Protein AF-O96308-F1 (afdb_monomer_lite)

Sequence (289 aa):
HLKDKKDVGFFTSIAGLMNSCSVLDLDAFERNTKAEGLGVGLEGAAGEKNMHDAEFTCALFRFIQLTCEGHNLDWQNYLRTQAGNTTTVNVVICTVDYLLRLQESIMDFYWHYSSKELIDPAGKANFFKAIGVASQVFNTLTEVIQGPCTQNQQALAHSRLWDAVGGFLFLFSHMQDKLSKHSSQVDLLKELLNLQKDMITMMLSMLEGNVVNGTIGKQMVDTLVESASNVELILKYFDMFLKLKDLTSSASFQEIDANNDGWVLPKDFKEKMEQQKSYTPEEIEFLLA

pLDDT: mean 92.59, std 8.55, range [45.09, 98.88]

Foldseek 3Di:
DCLVVLDPVVQVVLLVVLVVQFAFDPVLLVVVVVCVVVVVDPPPPSPDDGRPCLVVLLVSLVVLQVQLPPNPLVVLVCCQAVPPHPDGDGNLQSLLVSLQVNLVNVVVLCVVCVPPLDQDPSSLVNLLSSLSSLLSSLSSLLSSQAVHNPVSLVVCLPHCNLVSVLSLLQVLLRVLLRQVQDPVRVVVNVSSVVSVVSNVSSLVSSCVVPDVVDSSVVVVVVSCVVSVVSVVSNVVVVQLVVVVVVLCPDPVNVVQPVVPPPDHDLVSVLVSCVVVPSDDPVSSVSVSD

InterPro domains:
  IPR013662 RyR/IP3R Homology associated domain [PF08454] (52-167)
  IPR015925 Ryanodine/Inositol 1,4,5-trisphosphate receptor [PTHR46399] (1-289)

Structure (mmCIF, N/CA/C/O backbone):
data_AF-O96308-F1
#
_entry.id   AF-O96308-F1
#
loop_
_atom_site.group_PDB
_atom_site.id
_atom_site.type_symbol
_atom_site.label_atom_id
_atom_site.label_alt_id
_atom_site.label_comp_id
_atom_site.label_asym_id
_atom_site.label_entity_id
_atom_site.label_seq_id
_atom_site.pdbx_PDB_ins_code
_atom_site.Cartn_x
_atom_site.Cartn_y
_atom_site.Cartn_z
_atom_site.occupancy
_atom_site.B_iso_or_equiv
_atom_site.auth_seq_id
_atom_site.auth_comp_id
_atom_site.auth_asym_id
_atom_site.auth_atom_id
_atom_site.pdbx_PDB_model_num
ATOM 1 N N . HIS A 1 1 ? 13.172 -10.167 -28.770 1.00 90.69 1 HIS A N 1
ATOM 2 C CA . HIS A 1 1 ? 12.426 -9.079 -29.445 1.00 90.69 1 HIS A CA 1
ATOM 3 C C . HIS A 1 1 ? 12.850 -7.685 -28.987 1.00 90.69 1 HIS A C 1
ATOM 5 O O . HIS A 1 1 ? 13.466 -6.990 -29.779 1.00 90.69 1 HIS A O 1
ATOM 11 N N . LEU A 1 2 ? 12.547 -7.258 -27.745 1.00 94.25 2 LEU A N 1
ATOM 12 C CA . LEU A 1 2 ? 12.870 -5.895 -27.270 1.00 94.25 2 LEU A CA 1
ATOM 13 C C . LEU A 1 2 ? 14.377 -5.591 -27.325 1.00 94.25 2 LEU A C 1
ATOM 15 O O . LEU A 1 2 ? 14.765 -4.559 -27.865 1.00 94.25 2 LEU A O 1
ATOM 19 N N . LYS A 1 3 ? 15.221 -6.532 -26.871 1.00 93.19 3 LYS A N 1
ATOM 20 C CA . LYS A 1 3 ? 16.689 -6.442 -26.995 1.00 93.19 3 LYS A CA 1
ATOM 21 C C . LYS A 1 3 ? 17.153 -6.376 -28.458 1.00 93.19 3 LYS A C 1
ATOM 23 O O . LYS A 1 3 ? 18.004 -5.557 -28.784 1.00 93.19 3 LYS A O 1
ATOM 28 N N . ASP A 1 4 ? 16.561 -7.185 -29.340 1.00 93.19 4 ASP A N 1
ATOM 29 C CA . ASP A 1 4 ? 16.939 -7.244 -30.763 1.00 93.19 4 ASP A CA 1
ATOM 30 C C . ASP A 1 4 ? 16.597 -5.945 -31.501 1.00 93.19 4 ASP A C 1
ATOM 32 O O . ASP A 1 4 ? 17.381 -5.459 -32.312 1.00 93.19 4 ASP A O 1
ATOM 36 N N . LYS A 1 5 ? 15.426 -5.367 -31.203 1.00 92.56 5 LYS A N 1
ATOM 37 C CA . LYS A 1 5 ? 14.956 -4.113 -31.804 1.00 92.56 5 LYS A CA 1
ATOM 38 C C . LYS A 1 5 ? 15.487 -2.857 -31.120 1.00 92.56 5 LYS A C 1
ATOM 40 O O . LYS A 1 5 ? 15.330 -1.778 -31.680 1.00 92.56 5 LYS A O 1
ATOM 45 N N . LYS A 1 6 ? 16.086 -2.988 -29.932 1.00 90.62 6 LYS A N 1
ATOM 46 C CA . LYS A 1 6 ? 16.513 -1.866 -29.082 1.00 90.62 6 LYS A CA 1
ATOM 47 C C . LYS A 1 6 ? 15.395 -0.840 -28.875 1.00 90.62 6 LYS A C 1
ATOM 49 O O . LYS A 1 6 ? 15.583 0.362 -29.054 1.00 90.62 6 LYS A O 1
ATOM 54 N N . ASP A 1 7 ? 14.201 -1.341 -28.565 1.00 89.38 7 ASP A N 1
ATOM 55 C CA . ASP A 1 7 ? 12.983 -0.532 -28.540 1.00 89.38 7 ASP A CA 1
ATOM 56 C C . ASP A 1 7 ? 12.937 0.357 -27.289 1.00 89.38 7 ASP A C 1
ATOM 58 O O . ASP A 1 7 ? 12.601 -0.085 -26.189 1.00 89.38 7 ASP A O 1
ATOM 62 N N . VAL A 1 8 ? 13.321 1.622 -27.463 1.00 92.50 8 VAL A N 1
ATOM 63 C CA . VAL A 1 8 ? 13.247 2.650 -26.415 1.00 92.50 8 VAL A CA 1
ATOM 64 C C . VAL A 1 8 ? 11.803 3.101 -26.187 1.00 92.50 8 VAL A C 1
ATOM 66 O O . VAL A 1 8 ? 11.426 3.396 -25.053 1.00 92.50 8 VAL A O 1
ATOM 69 N N . GLY A 1 9 ? 10.997 3.125 -27.254 1.00 95.50 9 GLY A N 1
ATOM 70 C CA . GLY A 1 9 ? 9.626 3.629 -27.249 1.00 95.50 9 GLY A CA 1
ATOM 71 C C . GLY A 1 9 ? 8.709 2.827 -26.335 1.00 95.50 9 GLY A C 1
ATOM 72 O O . GLY A 1 9 ? 7.844 3.404 -25.680 1.00 95.50 9 GLY A O 1
ATOM 73 N N . PHE A 1 10 ? 8.936 1.517 -26.230 1.00 96.50 10 PHE A N 1
ATOM 74 C CA . PHE A 1 10 ? 8.201 0.661 -25.302 1.00 96.50 10 PHE A CA 1
ATOM 75 C C . PHE A 1 10 ? 8.288 1.170 -23.853 1.00 96.50 10 PHE A C 1
ATOM 77 O O . PHE A 1 10 ? 7.266 1.424 -23.218 1.00 96.50 10 PHE A O 1
ATOM 84 N N . PHE A 1 11 ? 9.502 1.377 -23.335 1.00 97.06 11 PHE A N 1
ATOM 85 C CA . PHE A 1 11 ? 9.688 1.741 -21.930 1.00 97.06 11 PHE A CA 1
ATOM 86 C C . PHE A 1 11 ? 9.330 3.199 -21.639 1.00 97.06 11 PHE A C 1
ATOM 88 O O . PHE A 1 11 ? 8.757 3.481 -20.588 1.00 97.06 11 PHE A O 1
ATOM 95 N N . THR A 1 12 ? 9.611 4.124 -22.563 1.00 97.06 12 THR A N 1
ATOM 96 C CA . THR A 1 12 ? 9.183 5.522 -22.399 1.00 97.06 12 THR A CA 1
ATOM 97 C C . THR A 1 12 ? 7.663 5.651 -22.419 1.00 97.06 12 THR A C 1
ATOM 99 O O . THR A 1 12 ? 7.122 6.464 -21.675 1.00 97.06 12 THR A O 1
ATOM 102 N N . SER A 1 13 ? 6.965 4.813 -23.195 1.00 97.81 13 SER A N 1
ATOM 103 C CA . SER A 1 13 ? 5.499 4.760 -23.191 1.00 97.81 13 SER A CA 1
ATOM 104 C C . SER A 1 13 ? 4.956 4.231 -21.866 1.00 97.81 13 SER A C 1
ATOM 106 O O . SER A 1 13 ? 4.058 4.848 -21.305 1.00 97.81 13 SER A O 1
ATOM 108 N N . ILE A 1 14 ? 5.525 3.147 -21.320 1.00 97.62 14 ILE A N 1
ATOM 109 C CA . ILE A 1 14 ? 5.125 2.623 -20.002 1.00 97.62 14 ILE A CA 1
ATOM 110 C C . ILE A 1 14 ? 5.315 3.683 -18.912 1.00 97.62 14 ILE A C 1
ATOM 112 O O . ILE A 1 14 ? 4.373 3.971 -18.179 1.00 97.62 14 ILE A O 1
ATOM 116 N N . ALA A 1 15 ? 6.486 4.321 -18.839 1.00 97.50 15 ALA A N 1
ATOM 117 C CA . ALA A 1 15 ? 6.731 5.377 -17.856 1.00 97.50 15 ALA A CA 1
ATOM 118 C C . ALA A 1 15 ? 5.801 6.589 -18.049 1.00 97.50 15 ALA A C 1
ATOM 120 O O . ALA A 1 15 ? 5.320 7.158 -17.071 1.00 97.50 15 ALA A O 1
ATOM 121 N N . GLY A 1 16 ? 5.505 6.959 -19.300 1.00 98.06 16 GLY A N 1
ATOM 122 C CA . GLY A 1 16 ? 4.517 7.990 -19.620 1.00 98.06 16 GLY A CA 1
ATOM 123 C C . GLY A 1 16 ? 3.129 7.648 -19.078 1.00 98.06 16 GLY A C 1
ATOM 124 O O . GLY A 1 16 ? 2.533 8.466 -18.386 1.00 98.06 16 GLY A O 1
ATOM 125 N N . LEU A 1 17 ? 2.657 6.419 -19.309 1.00 98.12 17 LEU A N 1
ATOM 126 C CA . LEU A 1 17 ? 1.373 5.941 -18.789 1.00 98.12 17 LEU A CA 1
ATOM 127 C C . LEU A 1 17 ? 1.339 5.952 -17.255 1.00 98.12 17 LEU A C 1
ATOM 129 O O . LEU A 1 17 ? 0.379 6.457 -16.684 1.00 98.12 17 LEU A O 1
ATOM 133 N N . MET A 1 18 ? 2.394 5.479 -16.581 1.00 98.25 18 MET A N 1
ATOM 134 C CA . MET A 1 18 ? 2.488 5.493 -15.110 1.00 98.25 18 MET A CA 1
ATOM 135 C C . MET A 1 18 ? 2.441 6.916 -14.529 1.00 98.25 18 MET A C 1
ATOM 137 O O . MET A 1 18 ? 1.846 7.151 -13.475 1.00 98.25 18 MET A O 1
ATOM 141 N N . ASN A 1 19 ? 3.055 7.882 -15.215 1.00 96.69 19 ASN A N 1
ATOM 142 C CA . ASN A 1 19 ? 3.020 9.288 -14.811 1.00 96.69 19 ASN A CA 1
ATOM 143 C C . ASN A 1 19 ? 1.651 9.936 -15.035 1.00 96.69 19 ASN A C 1
ATOM 145 O O . ASN A 1 19 ? 1.291 10.842 -14.291 1.00 96.69 19 ASN A O 1
ATOM 149 N N . SER A 1 20 ? 0.894 9.470 -16.028 1.00 96.69 20 SER A N 1
ATOM 150 C CA . SER A 1 20 ? -0.464 9.946 -16.305 1.00 96.69 20 SER A CA 1
ATOM 151 C C . SER A 1 20 ? -1.545 9.270 -15.460 1.00 96.69 20 SER A C 1
ATOM 153 O O . SER A 1 20 ? -2.657 9.784 -15.431 1.00 96.69 20 SER A O 1
ATOM 155 N N . CYS A 1 21 ? -1.239 8.160 -14.776 1.00 97.56 21 CYS A N 1
ATOM 156 C CA . CYS A 1 21 ? -2.184 7.499 -13.876 1.00 97.56 21 CYS A CA 1
ATOM 157 C C . CYS A 1 21 ? -2.568 8.437 -12.726 1.00 97.56 21 CYS A C 1
ATOM 159 O O . CYS A 1 21 ? -1.696 8.966 -12.018 1.00 97.56 21 CYS A O 1
ATOM 161 N N . SER A 1 22 ? -3.872 8.614 -12.532 1.00 96.69 22 SER A N 1
ATOM 162 C CA . SER A 1 22 ? -4.415 9.501 -11.515 1.00 96.69 22 SER A CA 1
ATOM 163 C C . SER A 1 22 ? -4.260 8.933 -10.097 1.00 96.69 22 SER A C 1
ATOM 165 O O . SER A 1 22 ? -3.973 7.749 -9.875 1.00 96.69 22 SER A O 1
ATOM 167 N N . VAL A 1 23 ? -4.409 9.826 -9.123 1.00 97.25 23 VAL A N 1
ATOM 168 C CA . VAL A 1 23 ? -4.442 9.541 -7.684 1.00 97.25 23 VAL A CA 1
ATOM 169 C C . VAL A 1 23 ? -5.669 10.233 -7.090 1.00 97.25 23 VAL A C 1
ATOM 171 O O . VAL A 1 23 ? -6.447 10.845 -7.827 1.00 97.25 23 VAL A O 1
ATOM 174 N N . LEU A 1 24 ? -5.868 10.143 -5.776 1.00 96.12 24 LEU A N 1
ATOM 175 C CA . LEU A 1 24 ? -6.986 10.827 -5.144 1.00 96.12 24 LEU A CA 1
ATOM 176 C C . LEU A 1 24 ? -6.842 12.353 -5.264 1.00 96.12 24 LEU A C 1
ATOM 178 O O . LEU A 1 24 ? -5.874 12.936 -4.791 1.00 96.12 24 LEU A O 1
ATOM 182 N N . ASP A 1 25 ? -7.836 13.009 -5.857 1.00 95.50 25 ASP A N 1
ATOM 183 C CA . ASP A 1 25 ? -7.913 14.475 -5.924 1.00 95.50 25 ASP A CA 1
ATOM 184 C C . ASP A 1 25 ? -8.992 15.005 -4.963 1.00 95.50 25 ASP A C 1
ATOM 186 O O . ASP A 1 25 ? -10.195 14.782 -5.155 1.00 95.50 25 ASP A O 1
ATOM 190 N N . LEU A 1 26 ? -8.557 15.682 -3.894 1.00 93.81 26 LEU A N 1
ATOM 191 C CA . LEU A 1 26 ? -9.452 16.177 -2.847 1.00 93.81 26 LEU A CA 1
ATOM 192 C C . LEU A 1 26 ? -10.349 17.310 -3.360 1.00 93.81 26 LEU A C 1
ATOM 194 O O . LEU A 1 26 ? -11.545 17.330 -3.064 1.00 93.81 26 LEU A O 1
ATOM 198 N N . ASP A 1 27 ? -9.815 18.196 -4.199 1.00 91.31 27 ASP A N 1
ATOM 199 C CA . ASP A 1 27 ? -10.563 19.312 -4.777 1.00 91.31 27 ASP A CA 1
ATOM 200 C C . ASP A 1 27 ? -11.630 18.812 -5.757 1.00 91.31 27 ASP A C 1
ATOM 202 O O . ASP A 1 27 ? -12.761 19.311 -5.790 1.00 91.31 27 ASP A O 1
ATOM 206 N N . ALA A 1 28 ? -11.305 17.802 -6.569 1.00 90.19 28 ALA A N 1
ATOM 207 C CA . ALA A 1 28 ? -12.276 17.135 -7.431 1.00 90.19 28 ALA A CA 1
ATOM 208 C C . ALA A 1 28 ? -13.357 16.421 -6.607 1.00 90.19 28 ALA A C 1
ATOM 210 O O . ALA A 1 28 ? -14.544 16.516 -6.929 1.00 90.19 28 ALA A O 1
ATOM 211 N N . PHE A 1 29 ? -12.974 15.751 -5.519 1.00 90.75 29 PHE A N 1
ATOM 212 C CA . PHE A 1 29 ? -13.918 15.087 -4.623 1.00 90.75 29 PHE A CA 1
ATOM 213 C C . PHE A 1 29 ? -14.897 16.067 -3.968 1.00 90.75 29 PHE A C 1
ATOM 215 O O . PHE A 1 29 ? -16.110 15.842 -4.008 1.00 90.75 29 PHE A O 1
ATOM 222 N N . GLU A 1 30 ? -14.413 17.184 -3.427 1.00 89.94 30 GLU A N 1
ATOM 223 C CA . GLU A 1 30 ? -15.279 18.197 -2.822 1.00 89.94 30 GLU A CA 1
ATOM 224 C C . GLU A 1 30 ? -16.218 18.852 -3.840 1.00 89.94 30 GLU A C 1
ATOM 226 O O . GLU A 1 30 ? -17.388 19.102 -3.531 1.00 89.94 30 GLU A O 1
ATOM 231 N N . ARG A 1 31 ? -15.734 19.124 -5.060 1.00 87.62 31 ARG A N 1
ATOM 232 C CA . ARG A 1 31 ? -16.569 19.656 -6.149 1.00 87.62 31 ARG A CA 1
ATOM 233 C C . ARG A 1 31 ? -17.686 18.685 -6.523 1.00 87.62 31 ARG A C 1
ATOM 235 O O . ARG A 1 31 ? -18.837 19.109 -6.615 1.00 87.62 31 ARG A O 1
ATOM 242 N N . ASN A 1 32 ? -17.364 17.402 -6.675 1.00 83.81 32 ASN A N 1
ATOM 243 C CA . ASN A 1 32 ? -18.339 16.367 -7.021 1.00 83.81 32 ASN A CA 1
ATOM 244 C C . ASN A 1 32 ? -19.380 16.181 -5.907 1.00 83.81 32 ASN A C 1
ATOM 246 O O . ASN A 1 32 ? -20.577 16.167 -6.182 1.00 83.81 32 ASN A O 1
ATOM 250 N N . THR A 1 33 ? -18.945 16.169 -4.645 1.00 83.50 33 THR A N 1
ATOM 251 C CA . THR A 1 33 ? -19.840 16.046 -3.482 1.00 83.50 33 THR A CA 1
ATOM 252 C C . THR A 1 33 ? -20.818 17.225 -3.392 1.00 83.50 33 THR A C 1
ATOM 254 O O . THR A 1 33 ? -22.009 17.044 -3.134 1.00 83.50 33 THR A O 1
ATOM 257 N N . LYS A 1 34 ? -20.346 18.453 -3.656 1.00 85.19 34 LYS A N 1
ATOM 258 C CA . LYS A 1 34 ? -21.199 19.654 -3.706 1.00 85.19 34 LYS A CA 1
ATOM 259 C C . LYS A 1 34 ? -22.208 19.592 -4.857 1.00 85.19 34 LYS A C 1
ATOM 261 O O . LYS A 1 34 ? -23.361 19.961 -4.659 1.00 85.19 34 LYS A O 1
ATOM 266 N N . ALA A 1 35 ? -21.797 19.129 -6.039 1.00 81.44 35 ALA A N 1
ATOM 267 C CA . ALA A 1 35 ? -22.683 18.998 -7.197 1.00 81.44 35 ALA A CA 1
ATOM 268 C C . ALA A 1 35 ? -23.800 17.965 -6.959 1.00 81.44 35 ALA A C 1
ATOM 270 O O . ALA A 1 35 ? -24.971 18.266 -7.207 1.00 81.44 35 ALA A O 1
ATOM 271 N N . GLU A 1 36 ? -23.457 16.802 -6.393 1.00 79.44 36 GLU A N 1
ATOM 272 C CA . GLU A 1 36 ? -24.424 15.766 -6.004 1.00 79.44 36 GLU A CA 1
ATOM 273 C C . GLU A 1 36 ? -25.421 16.289 -4.959 1.00 79.44 36 GLU A C 1
ATOM 275 O O . GLU A 1 36 ? -26.628 16.091 -5.103 1.00 79.44 36 GLU A O 1
ATOM 280 N N . GLY A 1 37 ? -24.946 17.044 -3.960 1.00 79.81 37 GLY A N 1
ATOM 281 C CA . GLY A 1 37 ? -25.802 17.680 -2.952 1.00 79.81 37 GLY A CA 1
ATOM 282 C C . GLY A 1 37 ? -26.776 18.727 -3.512 1.00 79.81 37 GLY A C 1
ATOM 283 O O . GLY A 1 37 ? -27.811 18.991 -2.903 1.00 79.81 37 GLY A O 1
ATOM 284 N N . LEU A 1 38 ? -26.476 19.300 -4.682 1.00 82.12 38 LEU A N 1
ATOM 285 C CA . LEU A 1 38 ? -27.340 20.247 -5.395 1.00 82.12 38 LEU A CA 1
ATOM 286 C C . LEU A 1 38 ? -28.277 19.566 -6.408 1.00 82.12 38 LEU A C 1
ATOM 288 O O . LEU A 1 38 ? -29.014 20.257 -7.112 1.00 82.12 38 LEU A O 1
ATOM 292 N N . GLY A 1 39 ? -28.257 18.232 -6.511 1.00 74.00 39 GLY A N 1
ATOM 293 C CA . GLY A 1 39 ? -29.063 17.481 -7.479 1.00 74.00 39 GLY A CA 1
ATOM 294 C C . GLY A 1 39 ? -28.650 17.710 -8.937 1.00 74.00 39 GLY A C 1
ATOM 295 O O . GLY A 1 39 ? -29.388 17.339 -9.852 1.00 74.00 39 GLY A O 1
ATOM 296 N N . VAL A 1 40 ? -27.481 18.316 -9.171 1.00 70.31 40 VAL A N 1
ATOM 297 C CA . VAL A 1 40 ? -26.890 18.438 -10.503 1.00 70.31 40 VAL A CA 1
ATOM 298 C C . VAL A 1 40 ? -26.269 17.079 -10.802 1.00 70.31 40 VAL A C 1
ATOM 300 O O . VAL A 1 40 ? -25.201 16.754 -10.294 1.00 70.31 40 VAL A O 1
ATOM 303 N N . GLY A 1 41 ? -27.001 16.238 -11.535 1.00 56.09 41 GLY A N 1
ATOM 304 C CA . GLY A 1 41 ? -26.589 14.865 -11.822 1.00 56.09 41 GLY A CA 1
ATOM 305 C C . GLY A 1 41 ? -25.197 14.769 -12.459 1.00 56.09 41 GLY A C 1
ATOM 306 O O . GLY A 1 41 ? -24.674 15.734 -13.016 1.00 56.09 41 GLY A O 1
ATOM 307 N N . LEU A 1 42 ? -24.639 13.556 -12.430 1.00 52.44 42 LEU A N 1
ATOM 308 C CA . LEU A 1 42 ? -23.322 13.176 -12.969 1.00 52.44 42 LEU A CA 1
ATOM 309 C C . LEU A 1 42 ? -23.083 13.533 -14.456 1.00 52.44 42 LEU A C 1
ATOM 311 O O . LEU A 1 42 ? -21.969 13.370 -14.940 1.00 52.44 42 LEU A O 1
ATOM 315 N N . GLU A 1 43 ? -24.109 13.992 -15.178 1.00 49.66 43 GLU A N 1
ATOM 316 C CA . GLU A 1 43 ? -24.052 14.422 -16.584 1.00 49.66 43 GLU A CA 1
ATOM 317 C C . GLU A 1 43 ? -23.834 15.941 -16.761 1.00 49.66 43 GLU A C 1
ATOM 319 O O . GLU A 1 43 ? -23.733 16.429 -17.887 1.00 49.66 43 GLU A O 1
ATOM 324 N N . GLY A 1 44 ? -23.761 16.711 -15.668 1.00 51.16 44 GLY A N 1
ATOM 325 C CA . GLY A 1 44 ? -23.349 18.117 -15.692 1.00 51.16 44 GLY A CA 1
ATOM 326 C C . GLY A 1 44 ? -21.826 18.292 -15.783 1.00 51.16 44 GLY A C 1
ATOM 327 O O . GLY A 1 44 ? -21.070 17.337 -15.670 1.00 51.16 44 GLY A O 1
ATOM 328 N N . ALA A 1 45 ? -21.357 19.538 -15.922 1.00 45.09 45 ALA A N 1
ATOM 329 C CA . ALA A 1 45 ? -19.942 19.937 -16.050 1.00 45.09 45 ALA A CA 1
ATOM 330 C C . ALA A 1 45 ? -19.014 19.595 -14.847 1.00 45.09 45 ALA A C 1
ATOM 332 O O . ALA A 1 45 ? -17.926 20.159 -14.723 1.00 45.09 45 ALA A O 1
ATOM 333 N N . ALA A 1 46 ? -19.420 18.679 -13.963 1.00 51.69 46 ALA A N 1
ATOM 334 C CA . ALA A 1 46 ? -18.589 18.018 -12.960 1.00 51.69 46 ALA A CA 1
ATOM 335 C C . ALA A 1 46 ? -17.739 16.932 -13.654 1.00 51.69 46 ALA A C 1
ATOM 337 O O . ALA A 1 46 ? -17.986 15.732 -13.550 1.00 51.69 46 ALA A O 1
ATOM 338 N N . GLY A 1 47 ? -16.804 17.395 -14.487 1.00 54.09 47 GLY A N 1
ATOM 339 C CA . GLY A 1 47 ? -15.946 16.568 -15.328 1.00 54.09 47 GLY A CA 1
ATOM 340 C C . GLY A 1 47 ? -14.946 15.751 -14.511 1.00 54.09 47 GLY A C 1
ATOM 341 O O . GLY A 1 47 ? -14.188 16.311 -13.726 1.00 54.09 47 GLY A O 1
ATOM 342 N N . GLU A 1 48 ? -14.968 14.443 -14.768 1.00 62.28 48 GLU A N 1
ATOM 343 C CA . GLU A 1 48 ? -14.156 13.353 -14.209 1.00 62.28 48 GLU A CA 1
ATOM 344 C C . GLU A 1 48 ? -14.393 12.983 -12.734 1.00 62.28 48 GLU A C 1
ATOM 346 O O . GLU A 1 48 ? -14.149 13.724 -11.780 1.00 62.28 48 GLU A O 1
ATOM 351 N N . LYS A 1 49 ? -14.850 11.735 -12.550 1.00 77.44 49 LYS A N 1
ATOM 352 C CA . LYS A 1 49 ? -14.885 11.074 -11.245 1.00 77.44 49 LYS A CA 1
ATOM 353 C C . LYS A 1 49 ? -13.452 10.900 -10.745 1.00 77.44 49 LYS A C 1
ATOM 355 O O . LYS A 1 49 ? -12.554 10.572 -11.517 1.00 77.44 49 LYS A O 1
ATOM 360 N N . ASN A 1 50 ? -13.261 11.062 -9.441 1.00 86.38 50 ASN A N 1
ATOM 361 C CA . ASN A 1 50 ? -11.971 10.823 -8.809 1.00 86.38 50 ASN A CA 1
ATOM 362 C C . ASN A 1 50 ? -11.509 9.373 -9.073 1.00 86.38 50 ASN A C 1
ATOM 364 O O . ASN A 1 50 ? -12.323 8.435 -9.034 1.00 86.38 50 ASN A O 1
ATOM 368 N N . MET A 1 51 ? -10.228 9.222 -9.418 1.00 91.38 51 MET A N 1
ATOM 369 C CA . MET A 1 51 ? -9.615 7.975 -9.880 1.00 91.38 51 MET A CA 1
ATOM 370 C C . MET A 1 51 ? -10.451 7.228 -10.933 1.00 91.38 51 MET A C 1
ATOM 372 O O . MET A 1 51 ? -10.745 6.038 -10.790 1.00 91.38 51 MET A O 1
ATOM 376 N N . HIS A 1 52 ? -10.900 7.931 -11.980 1.00 90.50 52 HIS A N 1
ATOM 377 C CA . HIS A 1 52 ? -11.680 7.331 -13.071 1.00 90.50 52 HIS A CA 1
ATOM 378 C C . HIS A 1 52 ? -10.901 6.255 -13.845 1.00 90.50 52 HIS A C 1
ATOM 380 O O . HIS A 1 52 ? -11.511 5.363 -14.429 1.00 90.50 52 HIS A O 1
ATOM 386 N N . ASP A 1 53 ? -9.571 6.317 -13.822 1.00 94.19 53 ASP A N 1
ATOM 387 C CA . ASP A 1 53 ? -8.652 5.392 -14.484 1.00 94.19 53 ASP A CA 1
ATOM 388 C C . ASP A 1 53 ? -8.149 4.266 -13.560 1.00 94.19 53 ASP A C 1
ATOM 390 O O . ASP A 1 53 ? -7.235 3.538 -13.937 1.00 94.19 53 ASP A O 1
ATOM 394 N N . ALA A 1 54 ? -8.734 4.075 -12.368 1.00 96.50 54 ALA A N 1
ATOM 395 C CA . ALA A 1 54 ? -8.266 3.080 -11.394 1.00 96.50 54 ALA A CA 1
ATOM 396 C C . ALA A 1 54 ? -8.148 1.659 -11.981 1.00 96.50 54 ALA A C 1
ATOM 398 O O . ALA A 1 54 ? -7.160 0.970 -11.736 1.00 96.50 54 ALA A O 1
ATOM 399 N N . GLU A 1 55 ? -9.117 1.228 -12.797 1.00 97.06 55 GLU A N 1
ATOM 400 C CA . GLU A 1 55 ? -9.076 -0.084 -13.462 1.00 97.06 55 GLU A CA 1
ATOM 401 C C . GLU A 1 55 ? -7.911 -0.193 -14.455 1.00 97.06 55 GLU A C 1
ATOM 403 O O . GLU A 1 55 ? -7.216 -1.210 -14.490 1.00 97.06 55 GLU A O 1
ATOM 408 N N . PHE A 1 56 ? -7.663 0.867 -15.229 1.00 98.12 56 PHE A N 1
ATOM 409 C CA . PHE A 1 56 ? -6.543 0.929 -16.165 1.00 98.12 56 PHE A CA 1
ATOM 410 C C . PHE A 1 56 ? -5.203 0.924 -15.425 1.00 98.12 56 PHE A C 1
ATOM 412 O O . PHE A 1 56 ? -4.313 0.150 -15.771 1.00 98.12 56 PHE A O 1
ATOM 419 N N . THR A 1 57 ? -5.080 1.735 -14.375 1.00 98.50 57 THR A N 1
ATOM 420 C CA . THR A 1 57 ? -3.892 1.802 -13.524 1.00 98.50 57 THR A CA 1
ATOM 421 C C . THR A 1 57 ? -3.583 0.434 -12.914 1.00 98.50 57 THR A C 1
ATOM 423 O O . THR A 1 57 ? -2.459 -0.058 -13.033 1.00 98.50 57 THR A O 1
ATOM 426 N N . CYS A 1 58 ? -4.587 -0.247 -12.350 1.00 98.69 58 CYS A N 1
ATOM 427 C CA . CYS A 1 58 ? -4.438 -1.619 -11.864 1.00 98.69 58 CYS A CA 1
ATOM 428 C C . CYS A 1 58 ? -3.985 -2.574 -12.973 1.00 98.69 58 CYS A C 1
ATOM 430 O O . CYS A 1 58 ? -3.063 -3.358 -12.758 1.00 98.69 58 CYS A O 1
ATOM 432 N N . ALA A 1 59 ? -4.586 -2.505 -14.163 1.00 98.69 59 ALA A N 1
ATOM 433 C CA . ALA A 1 59 ? -4.207 -3.356 -15.288 1.00 98.69 59 ALA A CA 1
ATOM 434 C C . ALA A 1 59 ? -2.762 -3.109 -15.754 1.00 98.69 59 ALA A C 1
ATOM 436 O O . ALA A 1 59 ? -2.057 -4.064 -16.081 1.00 98.69 59 ALA A O 1
ATOM 437 N N . LEU A 1 60 ? -2.298 -1.856 -15.741 1.00 98.75 60 LEU A N 1
ATOM 438 C CA . LEU A 1 60 ? -0.926 -1.486 -16.088 1.00 98.75 60 LEU A CA 1
ATOM 439 C C . LEU A 1 60 ? 0.083 -2.103 -15.112 1.00 98.75 60 LEU A C 1
ATOM 441 O O . LEU A 1 60 ? 1.027 -2.772 -15.538 1.00 98.75 60 LEU A O 1
ATOM 445 N N . PHE A 1 61 ? -0.130 -1.931 -13.807 1.00 98.75 61 PHE A N 1
ATOM 446 C CA . PHE A 1 61 ? 0.745 -2.525 -12.794 1.00 98.75 61 PHE A CA 1
ATOM 447 C C . PHE A 1 61 ? 0.642 -4.052 -12.776 1.00 98.75 61 PHE A C 1
ATOM 449 O O . PHE A 1 61 ? 1.665 -4.729 -12.700 1.00 98.75 61 PHE A O 1
ATOM 456 N N . ARG A 1 62 ? -0.558 -4.616 -12.965 1.00 98.69 62 ARG A N 1
ATOM 457 C CA . ARG A 1 62 ? -0.748 -6.067 -13.092 1.00 98.69 62 ARG A CA 1
ATOM 458 C C . ARG A 1 62 ? -0.012 -6.631 -14.302 1.00 98.69 62 ARG A C 1
ATOM 460 O O . ARG A 1 62 ? 0.586 -7.695 -14.191 1.00 98.69 62 ARG A O 1
ATOM 467 N N . PHE A 1 63 ? -0.003 -5.932 -15.435 1.00 98.62 63 PHE A N 1
ATOM 468 C CA . PHE A 1 63 ? 0.800 -6.321 -16.593 1.00 98.62 63 PHE A CA 1
ATOM 469 C C . PHE A 1 63 ? 2.291 -6.374 -16.239 1.00 98.62 63 PHE A C 1
ATOM 471 O O . PHE A 1 63 ? 2.937 -7.385 -16.506 1.00 98.62 63 PHE A O 1
ATOM 478 N N . ILE A 1 64 ? 2.830 -5.340 -15.582 1.00 98.25 64 ILE A N 1
ATOM 479 C CA . ILE A 1 64 ? 4.235 -5.325 -15.143 1.00 98.25 64 ILE A CA 1
ATOM 480 C C . ILE A 1 64 ? 4.507 -6.490 -14.180 1.00 98.25 64 ILE A C 1
ATOM 482 O O . ILE A 1 64 ? 5.467 -7.231 -14.388 1.00 98.25 64 ILE A O 1
ATOM 486 N N . GLN A 1 65 ? 3.636 -6.710 -13.192 1.00 98.31 65 GLN A N 1
ATOM 487 C CA . GLN A 1 65 ? 3.735 -7.820 -12.244 1.00 98.31 65 GLN A CA 1
ATOM 488 C C . GLN A 1 65 ? 3.822 -9.172 -12.963 1.00 98.31 65 GLN A C 1
ATOM 490 O O . GLN A 1 65 ? 4.765 -9.926 -12.745 1.00 98.31 65 GLN A O 1
ATOM 495 N N . LEU A 1 66 ? 2.876 -9.450 -13.867 1.00 98.06 66 LEU A N 1
ATOM 496 C CA . LEU A 1 66 ? 2.800 -10.703 -14.624 1.00 98.06 66 LEU A CA 1
ATOM 497 C C . LEU A 1 66 ? 4.057 -10.969 -15.460 1.00 98.06 66 LEU A C 1
ATOM 499 O O . LEU A 1 66 ? 4.412 -12.120 -15.689 1.00 98.06 66 LEU A O 1
ATOM 503 N N . THR A 1 67 ? 4.747 -9.924 -15.924 1.00 96.62 67 THR A N 1
ATOM 504 C CA . THR A 1 67 ? 6.005 -10.103 -16.666 1.00 96.62 67 THR A CA 1
ATOM 505 C C . THR A 1 67 ? 7.180 -10.518 -15.773 1.00 96.62 67 THR A C 1
ATOM 507 O O . THR A 1 67 ? 8.162 -11.057 -16.282 1.00 96.62 67 THR A O 1
ATOM 510 N N . CYS A 1 68 ? 7.083 -10.283 -14.462 1.00 95.19 68 CYS A N 1
ATOM 511 C CA . CYS A 1 68 ? 8.071 -10.682 -13.460 1.00 95.19 68 CYS A CA 1
ATOM 512 C C . CYS A 1 68 ? 7.749 -12.021 -12.779 1.00 95.19 68 CYS A C 1
ATOM 514 O O . CYS A 1 68 ? 8.656 -12.602 -12.178 1.00 95.19 68 CYS A O 1
ATOM 516 N N . GLU A 1 69 ? 6.508 -12.515 -12.889 1.00 90.88 69 GLU A N 1
ATOM 517 C CA . GLU A 1 69 ? 6.110 -13.813 -12.333 1.00 90.88 69 GLU A CA 1
ATOM 518 C C . GLU A 1 69 ? 7.044 -14.932 -12.839 1.00 90.88 69 GLU A C 1
ATOM 520 O O . GLU A 1 69 ? 7.480 -14.959 -13.995 1.00 90.88 69 GLU A O 1
ATOM 525 N N . GLY A 1 70 ? 7.384 -15.866 -11.949 1.00 91.25 70 GLY A N 1
ATOM 526 C CA . GLY A 1 70 ? 8.353 -16.929 -12.235 1.00 91.25 70 GLY A CA 1
ATOM 527 C C . GLY A 1 70 ? 9.821 -16.516 -12.071 1.00 91.25 70 GLY A C 1
ATOM 528 O O . GLY A 1 70 ? 10.702 -17.274 -12.476 1.00 91.25 70 GLY A O 1
ATOM 529 N N . HIS A 1 71 ? 10.087 -15.349 -11.469 1.00 92.88 71 HIS A N 1
ATOM 530 C CA . HIS A 1 71 ? 11.419 -14.892 -11.051 1.00 92.88 71 HIS A CA 1
ATOM 531 C C . HIS A 1 71 ? 12.441 -14.831 -12.197 1.00 92.88 71 HIS A C 1
ATOM 533 O O . HIS A 1 71 ? 13.583 -15.291 -12.096 1.00 92.88 71 HIS A O 1
ATOM 539 N N . ASN A 1 72 ? 12.025 -14.266 -13.333 1.00 93.31 72 ASN A N 1
ATOM 540 C CA . ASN A 1 72 ? 12.899 -14.090 -14.487 1.00 93.31 72 ASN A CA 1
ATOM 541 C C . ASN A 1 72 ? 13.902 -12.948 -14.247 1.00 93.31 72 ASN A C 1
ATOM 543 O O . ASN A 1 72 ? 13.644 -11.790 -14.585 1.00 93.31 72 ASN A O 1
ATOM 547 N N . LEU A 1 73 ? 15.070 -13.298 -13.705 1.00 95.81 73 LEU A N 1
ATOM 548 C CA . LEU A 1 73 ? 16.118 -12.349 -13.328 1.00 95.81 73 LEU A CA 1
ATOM 549 C C . LEU A 1 73 ? 16.582 -11.453 -14.490 1.00 95.81 73 LEU A C 1
ATOM 551 O O . LEU A 1 73 ? 16.843 -10.263 -14.299 1.00 95.81 73 LEU A O 1
ATOM 555 N N . ASP A 1 74 ? 16.668 -11.994 -15.706 1.00 95.94 74 ASP A N 1
ATOM 556 C CA . ASP A 1 74 ? 17.060 -11.221 -16.888 1.00 95.94 74 ASP A CA 1
ATOM 557 C C . ASP A 1 74 ? 16.035 -10.137 -17.216 1.00 95.94 74 ASP A C 1
ATOM 559 O O . ASP A 1 74 ? 16.408 -9.016 -17.569 1.00 95.94 74 ASP A O 1
ATOM 563 N N . TRP A 1 75 ? 14.747 -10.464 -17.103 1.00 96.69 75 TRP A N 1
ATOM 564 C CA . TRP A 1 75 ? 13.666 -9.511 -17.323 1.00 96.69 75 TRP A CA 1
ATOM 565 C C . TRP A 1 75 ? 13.569 -8.482 -16.194 1.00 96.69 75 TRP A C 1
ATOM 567 O O . TRP A 1 75 ? 13.536 -7.284 -16.473 1.00 96.69 75 TRP A O 1
ATOM 577 N N . GLN A 1 76 ? 13.620 -8.921 -14.934 1.00 98.00 76 GLN A N 1
ATOM 578 C CA . GLN A 1 76 ? 13.618 -8.044 -13.759 1.00 98.00 76 GLN A CA 1
ATOM 579 C C . GLN A 1 76 ? 14.748 -7.002 -13.829 1.00 98.00 76 GLN A C 1
ATOM 581 O O . GLN A 1 76 ? 14.526 -5.819 -13.564 1.00 98.00 76 GLN A O 1
ATOM 586 N N . ASN A 1 77 ? 15.953 -7.407 -14.248 1.00 97.44 77 ASN A N 1
ATOM 587 C CA . ASN A 1 77 ? 17.064 -6.481 -14.477 1.00 97.44 77 ASN A CA 1
ATOM 588 C C . ASN A 1 77 ? 16.832 -5.572 -15.688 1.00 97.44 77 ASN A C 1
ATOM 590 O O . ASN A 1 77 ? 17.197 -4.395 -15.656 1.00 97.44 77 ASN A O 1
ATOM 594 N N . TYR A 1 78 ? 16.210 -6.094 -16.747 1.00 97.12 78 TYR A N 1
ATOM 595 C CA . TYR A 1 78 ? 15.896 -5.318 -17.942 1.00 97.12 78 TYR A CA 1
ATOM 596 C C . TYR A 1 78 ? 14.806 -4.266 -17.701 1.00 97.12 78 TYR A C 1
ATOM 598 O O . TYR A 1 78 ? 14.833 -3.245 -18.375 1.00 97.12 78 TYR A O 1
ATOM 606 N N . LEU A 1 79 ? 13.908 -4.434 -16.722 1.00 97.31 79 LEU A N 1
ATOM 607 C CA . LEU A 1 79 ? 12.979 -3.379 -16.279 1.00 97.31 79 LEU A CA 1
ATOM 608 C C . LEU A 1 79 ? 13.698 -2.195 -15.614 1.00 97.31 79 LEU A C 1
ATOM 610 O O . LEU A 1 79 ? 13.251 -1.053 -15.728 1.00 97.31 79 LEU A O 1
ATOM 614 N N . ARG A 1 80 ? 14.821 -2.453 -14.935 1.00 97.56 80 ARG A N 1
ATOM 615 C CA . ARG A 1 80 ? 15.640 -1.417 -14.291 1.00 97.56 80 ARG A CA 1
ATOM 616 C C . ARG A 1 80 ? 16.598 -0.743 -15.269 1.00 97.56 80 ARG A C 1
ATOM 618 O O . ARG A 1 80 ? 16.832 0.462 -15.179 1.00 97.56 80 ARG A O 1
ATOM 625 N N . THR A 1 81 ? 17.224 -1.509 -16.163 1.00 96.94 81 THR A N 1
ATOM 626 C CA . THR A 1 81 ? 18.262 -0.993 -17.066 1.00 96.94 81 THR A CA 1
ATOM 627 C C . THR A 1 81 ? 18.261 -1.709 -18.413 1.00 96.94 81 THR A C 1
ATOM 629 O O . THR A 1 81 ? 18.534 -2.906 -18.500 1.00 96.94 81 THR A O 1
ATOM 632 N N . GLN A 1 82 ? 18.046 -0.956 -19.495 1.00 96.50 82 GLN A N 1
ATOM 633 C CA . GLN A 1 82 ? 18.022 -1.491 -20.858 1.00 96.50 82 GLN A CA 1
ATOM 634 C C . GLN A 1 82 ? 19.380 -1.324 -21.550 1.00 96.50 82 GLN A C 1
ATOM 636 O O . GLN A 1 82 ? 19.543 -0.527 -22.475 1.00 96.50 82 GLN A O 1
ATOM 641 N N . ALA A 1 83 ? 20.378 -2.089 -21.099 1.00 90.38 83 ALA A N 1
ATOM 642 C CA . ALA A 1 83 ? 21.714 -2.063 -21.693 1.00 90.38 83 ALA A CA 1
ATOM 643 C C . ALA A 1 83 ? 21.659 -2.330 -23.212 1.00 90.38 83 ALA A C 1
ATOM 645 O O . ALA A 1 83 ? 21.059 -3.305 -23.666 1.00 90.38 83 ALA A O 1
ATOM 646 N N . GLY A 1 84 ? 22.296 -1.453 -23.994 1.00 88.31 84 GLY A N 1
ATOM 647 C CA . GLY A 1 84 ? 22.300 -1.508 -25.461 1.00 88.31 84 GLY A CA 1
ATOM 648 C C . GLY A 1 84 ? 21.307 -0.565 -26.150 1.00 88.31 84 GLY A C 1
ATOM 649 O O . GLY A 1 84 ? 21.449 -0.355 -27.359 1.00 88.31 84 GLY A O 1
ATOM 650 N N . ASN A 1 85 ? 20.374 0.033 -25.401 1.00 92.06 85 ASN A N 1
ATOM 651 C CA . ASN A 1 85 ? 19.531 1.143 -25.850 1.00 92.06 85 ASN A CA 1
ATOM 652 C C . ASN A 1 85 ? 20.246 2.496 -25.664 1.00 92.06 85 ASN A C 1
ATOM 654 O O . ASN A 1 85 ? 21.164 2.620 -24.855 1.00 92.06 85 ASN A O 1
ATOM 658 N N . THR A 1 86 ? 19.806 3.533 -26.385 1.00 92.75 86 THR A N 1
ATOM 659 C CA . THR A 1 86 ? 20.324 4.912 -26.237 1.00 92.75 86 THR A CA 1
ATOM 660 C C . THR A 1 86 ? 19.803 5.621 -24.987 1.00 92.75 86 THR A C 1
ATOM 662 O O . THR A 1 86 ? 20.411 6.581 -24.525 1.00 92.75 86 THR A O 1
ATOM 665 N N . THR A 1 87 ? 18.676 5.158 -24.446 1.00 93.38 87 THR A N 1
ATOM 666 C CA . THR A 1 87 ? 18.015 5.718 -23.265 1.00 93.38 87 THR A CA 1
ATOM 667 C C . THR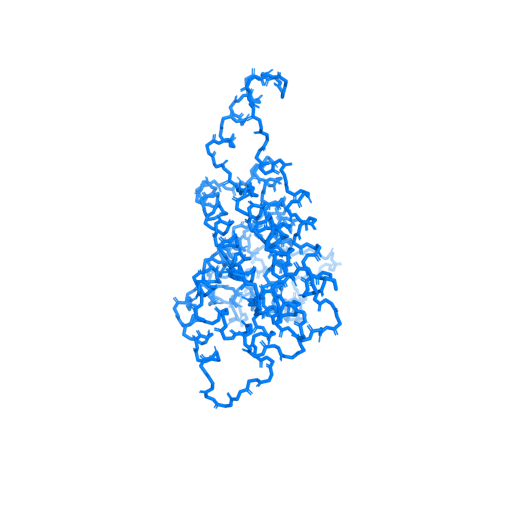 A 1 87 ? 17.629 4.576 -22.337 1.00 93.38 87 THR A C 1
ATOM 669 O O . THR A 1 87 ? 17.149 3.539 -22.795 1.00 93.38 87 THR A O 1
ATOM 672 N N . THR A 1 88 ? 17.850 4.774 -21.040 1.00 94.94 88 THR A N 1
ATOM 673 C CA . THR A 1 88 ? 17.406 3.858 -19.988 1.00 94.94 88 THR A CA 1
ATOM 674 C C . THR A 1 88 ? 16.213 4.464 -19.265 1.00 94.94 88 THR A C 1
ATOM 676 O O . THR A 1 88 ? 16.254 5.629 -18.877 1.00 94.94 88 THR A O 1
ATOM 679 N N . VAL A 1 89 ? 15.175 3.661 -19.068 1.00 97.12 89 VAL A N 1
ATOM 680 C CA . VAL A 1 89 ? 14.004 3.977 -18.256 1.00 97.12 89 VAL A CA 1
ATOM 681 C C . VAL A 1 89 ? 13.967 2.983 -17.107 1.00 97.12 89 VAL A C 1
ATOM 683 O O . VAL A 1 89 ? 13.915 1.772 -17.322 1.00 97.12 89 VAL A O 1
ATOM 686 N N . ASN A 1 90 ? 14.011 3.490 -15.881 1.00 97.94 90 ASN A N 1
ATOM 687 C CA . ASN A 1 90 ? 13.996 2.654 -14.693 1.00 97.94 90 ASN A CA 1
ATOM 688 C C . ASN A 1 90 ? 12.553 2.472 -14.199 1.00 97.94 90 ASN A C 1
ATOM 690 O O . ASN A 1 90 ? 12.079 3.231 -13.356 1.00 97.94 90 ASN A O 1
ATOM 694 N N . VAL A 1 91 ? 11.860 1.460 -14.732 1.00 98.31 91 VAL A N 1
ATOM 695 C CA . VAL A 1 91 ? 10.442 1.187 -14.421 1.00 98.31 91 VAL A CA 1
ATOM 696 C C . VAL A 1 91 ? 10.243 0.857 -12.936 1.00 98.31 91 VAL A C 1
ATOM 698 O O . VAL A 1 91 ? 9.205 1.182 -12.360 1.00 98.31 91 VAL A O 1
ATOM 701 N N . VAL A 1 92 ? 11.261 0.275 -12.292 1.00 98.44 92 VAL A N 1
ATOM 702 C CA . VAL A 1 92 ? 11.252 -0.021 -10.852 1.00 98.44 92 VAL A CA 1
ATOM 703 C C . VAL A 1 92 ? 11.103 1.269 -10.040 1.00 98.44 92 VAL A C 1
ATOM 705 O O . VAL A 1 92 ? 10.251 1.344 -9.162 1.00 98.44 92 VAL A O 1
ATOM 708 N N . ILE A 1 93 ? 11.863 2.312 -10.383 1.00 98.50 93 ILE A N 1
ATOM 709 C CA . ILE A 1 93 ? 11.782 3.613 -9.701 1.00 98.50 93 ILE A CA 1
ATOM 710 C C . ILE A 1 93 ? 10.485 4.344 -10.049 1.00 98.50 93 ILE A C 1
ATOM 712 O O . ILE A 1 93 ? 9.821 4.831 -9.143 1.00 98.50 93 ILE A O 1
ATOM 716 N N . CYS A 1 94 ? 10.041 4.313 -11.311 1.00 98.44 94 CYS A N 1
ATOM 717 C CA . CYS A 1 94 ? 8.743 4.889 -11.685 1.00 98.44 94 CYS A CA 1
ATOM 718 C C . CYS A 1 94 ? 7.569 4.265 -10.904 1.00 98.44 94 CYS A C 1
ATOM 720 O O . CYS A 1 94 ? 6.572 4.936 -10.642 1.00 98.44 94 CYS A O 1
ATOM 722 N N . THR A 1 95 ? 7.679 2.988 -10.518 1.00 98.75 95 THR A N 1
ATOM 723 C CA . THR A 1 95 ? 6.670 2.302 -9.692 1.00 98.75 95 THR A CA 1
ATOM 724 C C . THR A 1 95 ? 6.637 2.879 -8.275 1.00 98.75 95 THR A C 1
ATOM 726 O O . THR A 1 95 ? 5.557 3.129 -7.743 1.00 98.75 95 THR A O 1
ATOM 729 N N . VAL A 1 96 ? 7.808 3.152 -7.687 1.00 98.75 96 VAL A N 1
ATOM 730 C CA . VAL A 1 96 ? 7.927 3.811 -6.374 1.00 98.75 96 VAL A CA 1
ATOM 731 C C . VAL A 1 96 ? 7.426 5.254 -6.429 1.00 98.75 96 VAL A C 1
ATOM 733 O O . VAL A 1 96 ? 6.695 5.673 -5.537 1.00 98.75 96 VAL A O 1
ATOM 736 N N . ASP A 1 97 ? 7.753 5.997 -7.486 1.00 98.62 97 ASP A N 1
ATOM 737 C CA . ASP A 1 97 ? 7.304 7.384 -7.653 1.00 98.62 97 ASP A CA 1
ATOM 738 C C . ASP A 1 97 ? 5.771 7.481 -7.739 1.00 98.62 97 ASP A C 1
ATOM 740 O O . ASP A 1 97 ? 5.169 8.398 -7.177 1.00 98.62 97 ASP A O 1
ATOM 744 N N . TYR A 1 98 ? 5.114 6.527 -8.414 1.00 98.75 98 TYR A N 1
ATOM 745 C CA . TYR A 1 98 ? 3.651 6.432 -8.404 1.00 98.75 98 TYR A CA 1
ATOM 746 C C . TYR A 1 98 ? 3.114 6.096 -7.007 1.00 98.75 98 TYR A C 1
ATOM 748 O O . TYR A 1 98 ? 2.186 6.758 -6.542 1.00 98.75 98 TYR A O 1
ATOM 756 N N . LEU A 1 99 ? 3.706 5.106 -6.323 1.00 98.81 99 LEU A N 1
ATOM 757 C CA . LEU A 1 99 ? 3.292 4.709 -4.974 1.00 98.81 99 LEU A CA 1
ATOM 758 C C . LEU A 1 99 ? 3.344 5.884 -3.994 1.00 98.81 99 LEU A C 1
ATOM 760 O O . LEU A 1 99 ? 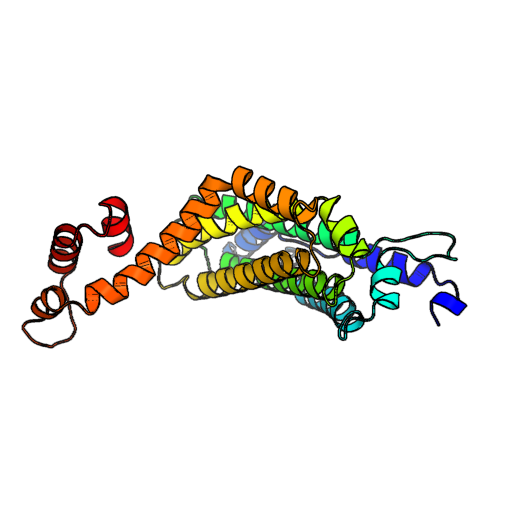2.418 6.057 -3.207 1.00 98.81 99 LEU A O 1
ATOM 764 N N . LEU A 1 100 ? 4.399 6.697 -4.061 1.00 98.56 100 LEU A N 1
ATOM 765 C CA . LEU A 1 100 ? 4.557 7.862 -3.201 1.00 98.56 100 LEU A CA 1
ATOM 766 C C . LEU A 1 100 ? 3.472 8.917 -3.466 1.00 98.56 100 LEU A C 1
ATOM 768 O O . LEU A 1 100 ? 2.824 9.356 -2.523 1.00 98.56 100 LEU A O 1
ATOM 772 N N . ARG A 1 101 ? 3.200 9.264 -4.733 1.00 98.50 101 ARG A N 1
ATOM 773 C CA . ARG A 1 101 ? 2.099 10.188 -5.079 1.00 98.50 101 ARG A CA 1
ATOM 774 C C . ARG A 1 101 ? 0.746 9.676 -4.592 1.00 98.50 101 ARG A C 1
ATOM 776 O O . ARG A 1 101 ? -0.074 10.446 -4.098 1.00 98.50 101 ARG A O 1
ATOM 783 N N . LEU A 1 102 ? 0.504 8.373 -4.740 1.00 98.62 102 LEU A N 1
ATOM 784 C CA . LEU A 1 102 ? -0.722 7.750 -4.258 1.00 98.62 102 LEU A CA 1
ATOM 785 C C . LEU A 1 102 ? -0.809 7.834 -2.729 1.00 98.62 102 LEU A C 1
ATOM 787 O O . LEU A 1 102 ? -1.846 8.229 -2.203 1.00 98.62 102 LEU A O 1
ATOM 791 N N . GLN A 1 103 ? 0.277 7.529 -2.020 1.00 98.56 103 GLN A N 1
ATOM 792 C CA . GLN A 1 103 ? 0.350 7.620 -0.564 1.00 98.56 103 GLN A CA 1
ATOM 793 C C . GLN A 1 103 ? 0.088 9.044 -0.058 1.00 98.56 103 GLN A C 1
ATOM 795 O O . GLN A 1 103 ? -0.711 9.210 0.865 1.00 98.56 103 GLN A O 1
ATOM 800 N N . GLU A 1 104 ? 0.718 10.056 -0.659 1.00 98.44 104 GLU A N 1
ATOM 801 C CA . GLU A 1 104 ? 0.498 11.473 -0.335 1.00 98.44 104 GLU A CA 1
ATOM 802 C C . GLU A 1 104 ? -0.981 11.849 -0.529 1.00 98.44 104 GLU A C 1
ATOM 804 O O . GLU A 1 104 ? -1.604 12.405 0.372 1.00 98.44 104 GLU A O 1
ATOM 809 N N . SER A 1 105 ? -1.599 11.420 -1.634 1.00 98.12 105 SER A N 1
ATOM 810 C CA . SER A 1 105 ? -3.023 11.684 -1.885 1.00 98.12 105 SER A CA 1
ATOM 811 C C . SER A 1 105 ? -3.971 11.013 -0.875 1.00 98.12 105 SER A C 1
ATOM 813 O O . SER A 1 105 ? -4.979 11.595 -0.469 1.00 98.12 105 SER A O 1
ATOM 815 N N . ILE A 1 106 ? -3.646 9.794 -0.422 1.00 98.19 106 ILE A N 1
ATOM 816 C CA . ILE A 1 106 ? -4.412 9.090 0.618 1.00 98.19 106 ILE A CA 1
ATOM 817 C C . ILE A 1 106 ? -4.246 9.806 1.965 1.00 98.19 106 ILE A C 1
ATOM 819 O O . ILE A 1 106 ? -5.206 9.886 2.733 1.00 98.19 106 ILE A O 1
ATOM 823 N N . MET A 1 107 ? -3.059 10.357 2.239 1.00 97.94 107 MET A N 1
ATOM 824 C CA . MET A 1 107 ? -2.786 11.157 3.434 1.00 97.94 107 MET A CA 1
ATOM 825 C C . MET A 1 107 ? -3.659 12.414 3.486 1.00 97.94 107 MET A C 1
ATOM 827 O O . MET A 1 107 ? -4.289 12.675 4.511 1.00 97.94 107 ME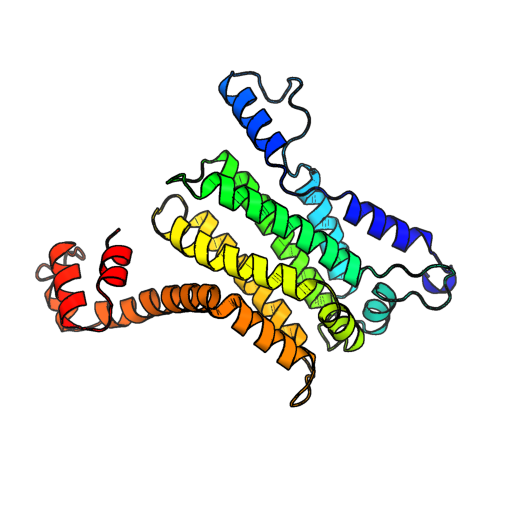T A O 1
ATOM 831 N N . ASP A 1 108 ? -3.769 13.151 2.382 1.00 97.31 108 ASP A N 1
ATOM 832 C CA . ASP A 1 108 ? -4.629 14.338 2.303 1.00 97.31 108 ASP A CA 1
ATOM 833 C C . ASP A 1 108 ? -6.106 13.988 2.540 1.00 97.31 108 ASP A C 1
ATOM 835 O O . ASP A 1 108 ? -6.815 14.663 3.295 1.00 97.31 108 ASP A O 1
ATOM 839 N N . PHE A 1 109 ? -6.564 12.871 1.969 1.00 95.88 109 PHE A N 1
ATOM 840 C CA . PHE A 1 109 ? -7.906 12.343 2.221 1.00 95.88 109 PHE A CA 1
ATOM 841 C C . PHE A 1 109 ? -8.117 11.945 3.681 1.00 95.88 109 PHE A C 1
ATOM 843 O O . PHE A 1 109 ? -9.167 12.242 4.255 1.00 95.88 109 PHE A O 1
ATOM 850 N N . TYR A 1 110 ? -7.135 11.297 4.307 1.00 97.12 110 TYR A N 1
ATOM 851 C CA . TYR A 1 110 ? -7.189 10.994 5.733 1.00 97.12 110 TYR A CA 1
ATOM 852 C C . TYR A 1 110 ? -7.371 12.276 6.555 1.00 97.12 110 TYR A C 1
ATOM 854 O O . TYR A 1 110 ? -8.268 12.334 7.399 1.00 97.12 110 TYR A O 1
ATOM 862 N N . TRP A 1 111 ? -6.601 13.333 6.274 1.00 97.69 111 TRP A N 1
ATOM 863 C CA . TRP A 1 111 ? -6.721 14.600 6.996 1.00 97.69 111 TRP A CA 1
ATOM 864 C C . TRP A 1 111 ? -8.093 15.252 6.821 1.00 97.69 111 TRP A C 1
ATOM 866 O O . TRP A 1 111 ? -8.663 15.722 7.809 1.00 97.69 111 TRP A O 1
ATOM 876 N N . HIS A 1 112 ? -8.680 15.191 5.623 1.00 96.12 112 HIS A N 1
ATOM 877 C CA . HIS A 1 112 ? -10.046 15.664 5.372 1.00 96.12 112 HIS A CA 1
ATOM 878 C C . HIS A 1 112 ? -11.102 14.961 6.252 1.00 96.12 112 HIS A C 1
ATOM 880 O O . HIS A 1 112 ? -12.087 15.579 6.668 1.00 96.12 112 HIS A O 1
ATOM 886 N N . TYR A 1 113 ? -10.903 13.676 6.562 1.00 96.69 113 TYR A N 1
ATOM 887 C CA . TYR A 1 113 ? -11.795 12.890 7.422 1.00 96.69 113 TYR A CA 1
ATOM 888 C C . TYR A 1 113 ? -11.347 12.808 8.886 1.00 96.69 113 TYR A C 1
ATOM 890 O O . TYR A 1 113 ? -12.097 12.288 9.712 1.00 96.69 113 TYR A O 1
ATOM 898 N N . SER A 1 114 ? -10.167 13.325 9.238 1.00 94.56 114 SER A N 1
ATOM 899 C CA . SER A 1 114 ? -9.574 13.169 10.573 1.00 94.56 114 SER A CA 1
ATOM 900 C C . SER A 1 114 ? -10.498 13.677 11.686 1.00 94.56 114 SER A C 1
ATOM 902 O O . SER A 1 114 ? -10.735 12.957 12.655 1.00 94.56 114 SER A O 1
ATOM 904 N N . SER A 1 115 ? -11.116 14.846 11.488 1.00 93.56 115 SER A N 1
ATOM 905 C CA . SER A 1 115 ? -12.039 15.492 12.432 1.00 93.56 115 SER A CA 1
ATOM 906 C C . SER A 1 115 ? -13.492 15.011 12.349 1.00 93.56 115 SER A C 1
ATOM 908 O O . SER A 1 115 ? -14.296 15.345 13.218 1.00 93.56 115 SER A O 1
ATOM 910 N N . LYS A 1 116 ? -13.856 14.244 11.316 1.00 94.56 116 LYS A N 1
ATOM 911 C CA . LYS A 1 116 ? -15.217 13.722 11.132 1.00 94.56 116 LYS A CA 1
ATOM 912 C C . LYS A 1 116 ? -15.359 12.396 11.860 1.00 94.56 116 LYS A C 1
ATOM 914 O O . LYS A 1 116 ? -14.476 11.559 11.748 1.00 94.56 116 LYS A O 1
ATOM 919 N N . GLU A 1 117 ? -16.466 12.163 12.554 1.00 90.62 117 GLU A N 1
ATOM 920 C CA . GLU A 1 117 ? -16.700 10.874 13.224 1.00 90.62 117 GLU A CA 1
ATOM 921 C C . GLU A 1 117 ? -16.747 9.723 12.208 1.00 90.62 117 GLU A C 1
ATOM 923 O O . GLU A 1 117 ? -16.022 8.737 12.332 1.00 90.62 117 GLU A O 1
ATOM 928 N N . LEU A 1 118 ? -17.523 9.902 11.132 1.00 94.12 118 LEU A N 1
ATOM 929 C CA . LEU A 1 118 ? -17.705 8.893 10.096 1.00 94.12 118 LEU A CA 1
ATOM 930 C C . LEU A 1 118 ? -17.148 9.325 8.736 1.00 94.12 118 LEU A C 1
ATOM 932 O O . LEU A 1 118 ? -17.224 10.494 8.350 1.00 94.12 118 LEU A O 1
ATOM 936 N N . ILE A 1 119 ? -16.642 8.345 7.984 1.00 95.94 119 ILE A N 1
ATOM 937 C CA . ILE A 1 119 ? -16.372 8.485 6.554 1.00 95.94 119 ILE A CA 1
ATOM 938 C C . ILE A 1 119 ? -17.686 8.235 5.815 1.00 95.94 119 ILE A C 1
ATOM 940 O O . ILE A 1 119 ? -18.302 7.176 5.961 1.00 95.94 119 ILE A O 1
ATOM 944 N N . ASP A 1 120 ? -18.128 9.218 5.037 1.00 93.69 120 ASP A N 1
ATOM 945 C CA . ASP A 1 120 ? -19.351 9.103 4.247 1.00 93.69 120 ASP A CA 1
ATOM 946 C C . ASP A 1 120 ? -19.208 8.061 3.111 1.00 93.69 120 ASP A C 1
ATOM 948 O O . ASP A 1 120 ? -18.091 7.664 2.755 1.00 93.69 120 ASP A O 1
ATOM 952 N N . PRO A 1 121 ? -20.323 7.582 2.523 1.00 93.19 121 PRO A N 1
ATOM 953 C CA . PRO A 1 121 ? -20.274 6.544 1.493 1.00 93.19 121 PRO A CA 1
ATOM 954 C C . PRO A 1 121 ? -19.409 6.894 0.272 1.00 93.19 121 PRO A C 1
ATOM 956 O O . PRO A 1 121 ? -18.756 6.006 -0.279 1.00 93.19 121 PRO A O 1
ATOM 959 N N . ALA A 1 122 ? -19.366 8.167 -0.138 1.00 91.88 122 ALA A N 1
ATOM 960 C CA . ALA A 1 122 ? -18.548 8.606 -1.266 1.00 91.88 122 ALA A CA 1
ATOM 961 C C . ALA A 1 122 ? -17.056 8.578 -0.900 1.00 91.88 122 ALA A C 1
ATOM 963 O O . ALA A 1 122 ? -16.236 8.095 -1.684 1.00 91.88 122 ALA A O 1
ATOM 964 N N . GLY A 1 123 ? -16.704 9.013 0.311 1.00 94.31 123 GLY A N 1
ATOM 965 C CA . GLY A 1 123 ? -15.363 8.881 0.874 1.00 94.31 123 GLY A CA 1
ATOM 966 C C . GLY A 1 123 ? -14.908 7.425 0.923 1.00 94.31 123 GLY A C 1
ATOM 967 O O . GLY A 1 123 ? -13.849 7.096 0.388 1.00 94.31 123 GLY A O 1
ATOM 968 N N . LYS A 1 124 ? -15.741 6.524 1.468 1.00 95.62 124 LYS A N 1
ATOM 969 C CA . LYS A 1 124 ? -15.443 5.081 1.519 1.00 95.62 124 LYS A CA 1
ATOM 970 C C . LYS A 1 124 ? -15.170 4.514 0.126 1.00 95.62 124 LYS A C 1
ATOM 972 O O . LYS A 1 124 ? -14.176 3.818 -0.059 1.00 95.62 124 LYS A O 1
ATOM 977 N N . ALA A 1 125 ? -16.011 4.833 -0.860 1.00 94.44 125 ALA A N 1
ATOM 978 C CA . ALA A 1 125 ? -15.838 4.354 -2.231 1.00 94.44 125 ALA A CA 1
ATOM 979 C C . ALA A 1 125 ? -14.502 4.801 -2.854 1.00 94.44 125 ALA A C 1
ATOM 981 O O . ALA A 1 125 ? -13.869 4.024 -3.567 1.00 94.44 125 ALA A O 1
ATOM 982 N N . ASN A 1 126 ? -14.051 6.028 -2.576 1.00 95.69 126 ASN A N 1
ATOM 983 C CA . ASN A 1 126 ? -12.762 6.526 -3.059 1.00 95.69 126 ASN A CA 1
ATOM 984 C C . ASN A 1 126 ? -11.577 5.891 -2.316 1.00 95.69 126 ASN A C 1
ATOM 986 O O . ASN A 1 126 ? -10.613 5.488 -2.966 1.00 95.69 126 ASN A O 1
ATOM 990 N N . PHE A 1 127 ? -11.675 5.699 -0.996 1.00 97.56 127 PHE A N 1
ATOM 991 C CA . PHE A 1 127 ? -10.662 4.950 -0.248 1.00 97.56 127 PHE A CA 1
ATOM 992 C C . PHE A 1 127 ? -10.521 3.512 -0.755 1.00 97.56 127 PHE A C 1
ATOM 994 O O . PHE A 1 127 ? -9.400 3.078 -0.992 1.00 97.56 127 PHE A O 1
ATOM 1001 N N . PHE A 1 128 ? -11.622 2.788 -0.996 1.00 97.81 128 PHE A N 1
ATOM 1002 C CA . PHE A 1 128 ? -11.555 1.425 -1.540 1.00 97.81 128 PHE A CA 1
ATOM 1003 C C . PHE A 1 128 ? -10.818 1.364 -2.882 1.00 97.81 128 PHE A C 1
ATOM 1005 O O . PHE A 1 128 ? -9.988 0.479 -3.083 1.00 97.81 128 PHE A O 1
ATOM 1012 N N . LYS A 1 129 ? -11.072 2.318 -3.787 1.00 97.31 129 LYS A N 1
ATOM 1013 C CA . LYS A 1 129 ? -10.351 2.398 -5.066 1.00 97.31 129 LYS A CA 1
ATOM 1014 C C . LYS A 1 129 ? -8.855 2.618 -4.857 1.00 97.31 129 LYS A C 1
ATOM 1016 O O . LYS A 1 129 ? -8.053 1.876 -5.417 1.00 97.31 129 LYS A O 1
ATOM 1021 N N . ALA A 1 130 ? -8.484 3.608 -4.047 1.00 98.25 130 ALA A N 1
ATOM 1022 C CA . ALA A 1 130 ? -7.085 3.942 -3.799 1.00 98.25 130 ALA A CA 1
ATOM 1023 C C . ALA A 1 130 ? -6.332 2.795 -3.106 1.00 98.25 130 ALA A C 1
ATOM 1025 O O . ALA A 1 130 ? -5.216 2.465 -3.501 1.00 98.25 130 ALA A O 1
ATOM 1026 N N . ILE 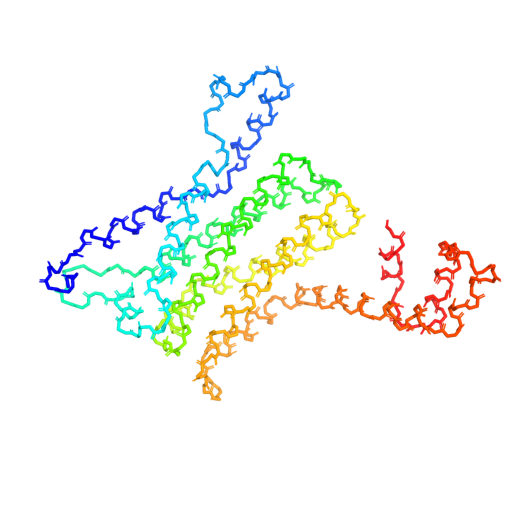A 1 131 ? -6.970 2.137 -2.131 1.00 98.56 131 ILE A N 1
ATOM 1027 C CA . ILE A 1 131 ? -6.444 0.951 -1.443 1.00 98.56 131 ILE A CA 1
ATOM 1028 C C . ILE A 1 131 ? -6.228 -0.201 -2.431 1.00 98.56 131 ILE A C 1
ATOM 1030 O O . ILE A 1 131 ? -5.164 -0.819 -2.421 1.00 98.56 131 ILE A O 1
ATOM 1034 N N . GLY A 1 132 ? -7.192 -0.461 -3.321 1.00 98.56 132 GLY A N 1
ATOM 1035 C CA . GLY A 1 132 ? -7.066 -1.496 -4.349 1.00 98.56 132 GLY A CA 1
ATOM 1036 C C . GLY A 1 132 ? -5.898 -1.243 -5.305 1.00 98.56 132 GLY A C 1
ATOM 1037 O O . GLY A 1 132 ? -5.120 -2.154 -5.589 1.00 98.56 132 GLY A O 1
ATOM 1038 N N . VAL A 1 133 ? -5.718 0.006 -5.747 1.00 98.75 133 VAL A N 1
ATOM 1039 C CA . VAL A 1 133 ? -4.568 0.387 -6.580 1.00 98.75 133 VAL A CA 1
ATOM 1040 C C . VAL A 1 133 ? -3.253 0.234 -5.808 1.00 98.75 133 VAL A C 1
ATOM 1042 O O . VAL A 1 133 ? -2.310 -0.358 -6.329 1.00 98.75 133 VAL A O 1
ATOM 1045 N N . ALA A 1 134 ? -3.184 0.699 -4.557 1.00 98.81 134 ALA A N 1
ATOM 1046 C CA . ALA A 1 134 ? -1.986 0.569 -3.725 1.00 98.81 134 ALA A CA 1
ATOM 1047 C C . ALA A 1 134 ? -1.592 -0.904 -3.507 1.00 98.81 134 ALA A C 1
ATOM 1049 O O . ALA A 1 134 ? -0.417 -1.247 -3.637 1.00 98.81 134 ALA A O 1
ATOM 1050 N N . SER A 1 135 ? -2.567 -1.787 -3.258 1.00 98.81 135 SER A N 1
ATOM 1051 C CA . SER A 1 135 ? -2.347 -3.237 -3.126 1.00 98.81 135 SER A CA 1
ATOM 1052 C C . SER A 1 135 ? -1.723 -3.814 -4.400 1.00 98.81 135 SER A C 1
ATOM 1054 O O . SER A 1 135 ? -0.690 -4.485 -4.345 1.00 98.81 135 SER A O 1
ATOM 1056 N N . GLN A 1 136 ? -2.266 -3.474 -5.574 1.00 98.88 136 GLN A N 1
ATOM 1057 C CA . GLN A 1 136 ? -1.700 -3.904 -6.852 1.00 98.88 136 GLN A CA 1
ATOM 1058 C C . GLN A 1 136 ? -0.257 -3.401 -7.051 1.00 98.88 136 GLN A C 1
ATOM 1060 O O . GLN A 1 136 ? 0.587 -4.138 -7.569 1.00 98.88 136 GLN A O 1
ATOM 1065 N N . VAL A 1 137 ? 0.063 -2.179 -6.617 1.00 98.88 137 VAL A N 1
ATOM 1066 C CA . VAL A 1 137 ? 1.428 -1.630 -6.696 1.00 98.88 137 VAL A CA 1
ATOM 1067 C C . VAL A 1 137 ? 2.388 -2.374 -5.760 1.00 98.88 137 VAL A C 1
ATOM 1069 O O . VAL A 1 137 ? 3.470 -2.761 -6.203 1.00 98.88 137 VAL A O 1
ATOM 1072 N N . PHE A 1 138 ? 2.000 -2.666 -4.512 1.00 98.88 138 PHE A N 1
ATOM 1073 C CA . PHE A 1 138 ? 2.824 -3.468 -3.593 1.00 98.88 138 PHE A CA 1
ATOM 1074 C C . PHE A 1 138 ? 3.069 -4.890 -4.110 1.00 98.88 138 PHE A C 1
ATOM 1076 O O . PHE A 1 138 ? 4.203 -5.374 -4.072 1.00 98.88 138 PHE A O 1
ATOM 1083 N N . ASN A 1 139 ? 2.043 -5.535 -4.667 1.00 98.69 139 ASN A N 1
ATOM 1084 C CA . ASN A 1 139 ? 2.170 -6.852 -5.295 1.00 98.69 139 ASN A CA 1
ATOM 1085 C C . ASN A 1 139 ? 3.110 -6.815 -6.512 1.00 98.69 139 ASN A C 1
ATOM 1087 O O . ASN A 1 139 ? 3.912 -7.724 -6.719 1.00 98.69 139 ASN A O 1
ATOM 1091 N N . THR A 1 140 ? 3.083 -5.727 -7.284 1.00 98.75 140 THR A N 1
ATOM 1092 C CA . THR A 1 140 ? 4.007 -5.517 -8.410 1.00 98.75 140 THR A CA 1
ATOM 1093 C C . THR A 1 140 ? 5.449 -5.347 -7.936 1.00 98.75 140 THR A C 1
ATOM 1095 O O . THR A 1 140 ? 6.346 -6.002 -8.464 1.00 98.75 140 THR A O 1
ATOM 1098 N N . LEU A 1 141 ? 5.683 -4.510 -6.918 1.00 98.69 141 LEU A N 1
ATOM 1099 C CA . LEU A 1 141 ? 7.011 -4.320 -6.323 1.00 98.69 141 LEU A CA 1
ATOM 1100 C C . LEU A 1 141 ? 7.572 -5.622 -5.745 1.00 98.69 141 LEU A C 1
ATOM 1102 O O . LEU A 1 141 ? 8.767 -5.871 -5.871 1.00 98.69 141 LEU A O 1
ATOM 1106 N N . THR A 1 142 ? 6.709 -6.460 -5.169 1.00 98.44 142 THR A N 1
ATOM 1107 C CA . THR A 1 142 ? 7.066 -7.781 -4.640 1.00 98.44 142 THR A CA 1
ATOM 1108 C C . THR A 1 142 ? 7.635 -8.688 -5.738 1.00 98.44 142 THR A C 1
ATOM 1110 O O . THR A 1 142 ? 8.767 -9.155 -5.621 1.00 98.44 142 THR A O 1
ATOM 1113 N N . GLU A 1 143 ? 6.928 -8.863 -6.858 1.00 98.31 143 GLU A N 1
ATOM 1114 C CA . GLU A 1 143 ? 7.407 -9.699 -7.977 1.00 98.31 143 GLU A CA 1
ATOM 1115 C C . GLU A 1 143 ? 8.661 -9.131 -8.666 1.00 98.31 143 GLU A C 1
ATOM 1117 O O . GLU A 1 143 ? 9.473 -9.867 -9.228 1.00 98.31 143 GLU A O 1
ATOM 1122 N N . VAL A 1 144 ? 8.862 -7.811 -8.614 1.00 98.00 144 VAL A N 1
ATOM 1123 C CA . VAL A 1 144 ? 10.062 -7.152 -9.158 1.00 98.00 144 VAL A CA 1
ATOM 1124 C C . VAL A 1 144 ? 11.338 -7.522 -8.383 1.00 98.00 144 VAL A C 1
ATOM 1126 O O . VAL A 1 144 ? 12.432 -7.431 -8.955 1.00 98.00 144 VAL A O 1
ATOM 1129 N N . ILE A 1 145 ? 11.226 -7.941 -7.116 1.00 97.44 145 ILE A N 1
ATOM 1130 C CA . ILE A 1 145 ? 12.375 -8.251 -6.247 1.00 97.44 145 ILE A CA 1
ATOM 1131 C C . ILE A 1 145 ? 12.498 -9.717 -5.824 1.00 97.44 145 ILE A C 1
ATOM 1133 O O . ILE A 1 145 ? 13.617 -10.133 -5.523 1.00 97.44 145 ILE A O 1
ATOM 1137 N N . GLN A 1 146 ? 11.405 -10.486 -5.800 1.00 95.62 146 GLN A N 1
ATOM 1138 C CA . GLN A 1 146 ? 11.419 -11.891 -5.375 1.00 95.62 146 GLN A CA 1
ATOM 1139 C C . GLN A 1 146 ? 12.217 -12.802 -6.317 1.00 95.62 146 GLN A C 1
ATOM 1141 O O . GLN A 1 146 ? 12.341 -12.525 -7.516 1.00 95.62 146 GLN A O 1
ATOM 1146 N N . GLY A 1 147 ? 12.725 -13.913 -5.769 1.00 94.12 147 GLY A N 1
ATOM 1147 C CA . GLY A 1 147 ? 13.655 -14.802 -6.464 1.00 94.12 147 GLY A CA 1
ATOM 1148 C C . GLY A 1 147 ? 14.989 -14.086 -6.652 1.00 94.12 147 GLY A C 1
ATOM 1149 O O . GLY A 1 147 ? 15.357 -13.688 -7.757 1.00 94.12 147 GLY A O 1
ATOM 1150 N N . PRO A 1 148 ? 15.678 -13.846 -5.532 1.00 94.75 148 PRO A N 1
ATOM 1151 C CA . PRO A 1 148 ? 16.141 -12.533 -5.110 1.00 94.75 148 PRO A CA 1
ATOM 1152 C C . PRO A 1 148 ? 16.842 -11.752 -6.228 1.00 94.75 148 PRO A C 1
ATOM 1154 O O . PRO A 1 148 ? 17.949 -12.091 -6.657 1.00 94.75 148 PRO A O 1
ATOM 1157 N N . CYS A 1 149 ? 16.240 -10.637 -6.647 1.00 96.56 149 CYS A N 1
ATOM 1158 C CA . CYS A 1 149 ? 16.860 -9.683 -7.562 1.00 96.56 149 CYS A CA 1
ATOM 1159 C C . CYS A 1 149 ? 17.612 -8.600 -6.774 1.00 96.56 149 CYS A C 1
ATOM 1161 O O . CYS A 1 149 ? 17.113 -7.492 -6.554 1.00 96.56 149 CYS A O 1
ATOM 1163 N N . THR A 1 150 ? 18.847 -8.904 -6.366 1.00 95.06 150 THR A N 1
ATOM 1164 C CA . THR A 1 150 ? 19.663 -8.034 -5.491 1.00 95.06 150 THR A CA 1
ATOM 1165 C C . THR A 1 150 ? 19.811 -6.607 -6.011 1.00 95.06 150 THR A C 1
ATOM 1167 O O . THR A 1 150 ? 19.781 -5.647 -5.248 1.00 95.06 150 THR A O 1
ATOM 1170 N N . GLN A 1 151 ? 19.932 -6.432 -7.324 1.00 96.12 151 GLN A N 1
ATOM 1171 C CA . GLN A 1 151 ? 20.086 -5.111 -7.921 1.00 96.12 151 GLN A CA 1
ATOM 1172 C C . GLN A 1 151 ? 18.778 -4.295 -7.909 1.00 96.12 151 GLN A C 1
ATOM 1174 O O . GLN A 1 151 ? 18.841 -3.072 -7.791 1.00 96.12 151 GLN A O 1
ATOM 1179 N N . ASN A 1 152 ? 17.602 -4.934 -7.990 1.00 97.81 152 ASN A N 1
ATOM 1180 C CA . ASN A 1 152 ? 16.321 -4.244 -7.799 1.00 97.81 152 ASN A CA 1
ATOM 1181 C C . ASN A 1 152 ? 16.097 -3.909 -6.322 1.00 97.81 152 ASN A C 1
ATOM 1183 O O . ASN A 1 152 ? 15.724 -2.780 -6.025 1.00 97.81 152 ASN A O 1
ATOM 1187 N N . GLN A 1 153 ? 16.426 -4.822 -5.402 1.00 97.50 153 GLN A N 1
ATOM 1188 C CA . GLN A 1 153 ? 16.395 -4.545 -3.960 1.00 97.50 153 GLN A CA 1
ATOM 1189 C C . GLN A 1 153 ? 17.267 -3.326 -3.607 1.00 97.50 153 GLN A C 1
ATOM 1191 O O . GLN A 1 153 ? 16.817 -2.413 -2.922 1.00 97.50 153 GLN A O 1
ATOM 1196 N N . GLN A 1 154 ? 18.495 -3.248 -4.134 1.00 95.75 154 GLN A N 1
ATOM 1197 C CA . GLN A 1 154 ? 19.371 -2.087 -3.929 1.00 95.75 154 GLN A CA 1
ATOM 1198 C C . GLN A 1 154 ? 18.831 -0.813 -4.592 1.00 95.75 154 GLN A C 1
ATOM 1200 O O . GLN A 1 154 ? 18.989 0.271 -4.037 1.00 95.75 154 GLN A O 1
ATOM 1205 N N . ALA A 1 155 ? 18.195 -0.909 -5.763 1.00 97.56 155 ALA A N 1
ATOM 1206 C CA . ALA A 1 155 ? 17.566 0.250 -6.395 1.00 97.56 155 ALA A CA 1
ATOM 1207 C C . ALA A 1 155 ? 16.422 0.806 -5.533 1.00 97.56 155 ALA A C 1
ATOM 1209 O O . ALA A 1 155 ? 16.344 2.016 -5.344 1.00 97.56 155 ALA A O 1
ATOM 1210 N N . LEU A 1 156 ? 15.588 -0.069 -4.962 1.00 98.00 156 LEU A N 1
ATOM 1211 C CA . LEU A 1 156 ? 14.519 0.315 -4.042 1.00 98.00 156 LEU A CA 1
ATOM 1212 C C . LEU A 1 156 ? 15.066 0.906 -2.737 1.00 98.00 156 LEU A C 1
ATOM 1214 O O . LEU A 1 156 ? 14.589 1.948 -2.297 1.00 98.00 156 LEU A O 1
ATOM 1218 N N . ALA A 1 157 ? 16.107 0.303 -2.164 1.00 95.94 157 ALA A N 1
ATOM 1219 C CA . ALA A 1 157 ? 16.741 0.755 -0.924 1.00 95.94 157 ALA A CA 1
ATOM 1220 C C . ALA A 1 157 ? 17.360 2.166 -1.018 1.00 95.94 157 ALA A C 1
ATOM 1222 O O . ALA A 1 157 ? 17.400 2.899 -0.033 1.00 95.94 157 ALA A O 1
ATOM 1223 N N . HIS A 1 158 ? 17.831 2.561 -2.204 1.00 95.38 158 HIS A N 1
ATOM 1224 C CA . HIS A 1 158 ? 18.353 3.909 -2.467 1.00 95.38 158 HIS A CA 1
ATOM 1225 C C . HIS A 1 158 ? 17.306 4.867 -3.062 1.00 95.38 158 HIS A C 1
ATOM 1227 O O . HIS A 1 158 ? 17.644 5.991 -3.433 1.00 95.38 158 HIS A O 1
ATOM 1233 N N . SER A 1 159 ? 16.057 4.420 -3.197 1.00 97.25 159 SER A N 1
ATOM 1234 C CA . SER A 1 159 ? 14.938 5.237 -3.668 1.00 97.25 159 SER A CA 1
ATOM 1235 C C . SER A 1 159 ? 14.171 5.864 -2.500 1.00 97.25 159 SER A C 1
ATOM 1237 O O . SER A 1 159 ? 14.539 5.712 -1.338 1.00 97.25 159 SER A O 1
ATOM 1239 N N . ARG A 1 160 ? 13.051 6.522 -2.811 1.00 97.38 160 ARG A N 1
ATOM 1240 C CA . ARG A 1 160 ? 12.110 7.082 -1.829 1.00 97.38 160 ARG A CA 1
ATOM 1241 C C . ARG A 1 160 ? 11.078 6.069 -1.315 1.00 97.38 160 ARG A C 1
ATOM 1243 O O . ARG A 1 160 ? 10.043 6.456 -0.784 1.00 97.38 160 ARG A O 1
ATOM 1250 N N . LEU A 1 161 ? 11.331 4.767 -1.475 1.00 98.12 161 LEU A N 1
ATOM 1251 C CA . LEU A 1 161 ? 10.424 3.721 -0.991 1.00 98.12 161 LEU A CA 1
ATOM 1252 C C . LEU A 1 161 ? 10.190 3.828 0.522 1.00 98.12 161 LEU A C 1
ATOM 1254 O O . LEU A 1 161 ? 9.061 3.663 0.976 1.00 98.12 161 LEU A O 1
ATOM 1258 N N . TRP A 1 162 ? 11.240 4.121 1.291 1.00 97.38 162 TRP A N 1
ATOM 1259 C CA . TRP A 1 162 ? 11.149 4.229 2.747 1.00 97.38 162 TRP A CA 1
ATOM 1260 C C . TRP A 1 162 ? 10.277 5.410 3.198 1.00 97.38 162 TRP A C 1
ATOM 1262 O O . TRP A 1 162 ? 9.515 5.248 4.150 1.00 97.38 162 TRP A O 1
ATOM 1272 N N . ASP A 1 163 ? 10.288 6.529 2.460 1.00 97.81 163 ASP A N 1
ATOM 1273 C CA . ASP A 1 163 ? 9.370 7.657 2.685 1.00 97.81 163 ASP A CA 1
ATOM 1274 C C . ASP A 1 163 ? 7.908 7.186 2.566 1.00 97.81 163 ASP A C 1
ATOM 1276 O O . ASP A 1 163 ? 7.092 7.418 3.460 1.00 97.81 163 ASP A O 1
ATOM 1280 N N . ALA A 1 164 ? 7.586 6.460 1.486 1.00 98.12 164 ALA A N 1
ATOM 1281 C CA . ALA A 1 164 ? 6.239 5.942 1.250 1.00 98.12 164 ALA A CA 1
ATOM 1282 C C . ALA A 1 164 ? 5.818 4.925 2.327 1.00 98.12 164 ALA A C 1
ATOM 1284 O O . ALA A 1 164 ? 4.694 4.981 2.825 1.00 98.12 164 ALA A O 1
ATOM 1285 N N . VAL A 1 165 ? 6.718 4.014 2.723 1.00 98.38 165 VAL A N 1
ATOM 1286 C CA . VAL A 1 165 ? 6.463 3.031 3.791 1.00 98.38 165 VAL A CA 1
ATOM 1287 C C . VAL A 1 165 ? 6.161 3.726 5.121 1.00 98.38 165 VAL A C 1
ATOM 1289 O O . VAL A 1 165 ? 5.189 3.360 5.782 1.00 98.38 165 VAL A O 1
ATOM 1292 N N . GLY A 1 166 ? 6.930 4.752 5.497 1.00 98.12 166 GLY A N 1
ATOM 1293 C CA . GLY A 1 166 ? 6.661 5.551 6.697 1.00 98.12 166 GLY A CA 1
ATOM 1294 C C . GLY A 1 166 ? 5.279 6.215 6.661 1.00 98.12 166 GLY A C 1
ATOM 1295 O O . GLY A 1 166 ? 4.524 6.144 7.633 1.00 98.12 166 GLY A O 1
ATOM 1296 N N . GLY A 1 167 ? 4.898 6.781 5.510 1.00 98.31 167 GLY A N 1
ATOM 1297 C CA . GLY A 1 167 ? 3.568 7.358 5.301 1.00 98.31 167 GLY A CA 1
ATOM 1298 C C . GLY A 1 167 ? 2.431 6.338 5.439 1.00 98.31 167 GLY A C 1
ATOM 1299 O O . GLY A 1 167 ? 1.417 6.621 6.081 1.00 98.31 167 GLY A O 1
ATOM 1300 N N . PHE A 1 168 ? 2.602 5.123 4.912 1.00 98.69 168 PHE A N 1
ATOM 1301 C CA . PHE A 1 168 ? 1.621 4.049 5.094 1.00 98.69 168 PHE A CA 1
ATOM 1302 C C . PHE A 1 168 ? 1.549 3.540 6.535 1.00 98.69 168 PHE A C 1
ATOM 1304 O O . PHE A 1 168 ? 0.449 3.274 7.008 1.00 98.69 168 PHE A O 1
ATOM 1311 N N . LEU A 1 169 ? 2.666 3.456 7.269 1.00 98.62 169 LEU A N 1
ATOM 1312 C CA . LEU A 1 169 ? 2.641 3.104 8.696 1.00 98.62 169 LEU A CA 1
ATOM 1313 C C . LEU A 1 169 ? 1.800 4.097 9.509 1.00 98.62 169 LEU A C 1
ATOM 1315 O O . LEU A 1 169 ? 1.024 3.672 10.364 1.00 98.62 169 LEU A O 1
ATOM 1319 N N . PHE A 1 170 ? 1.907 5.395 9.212 1.00 98.50 170 PHE A N 1
ATOM 1320 C CA . PHE A 1 170 ? 1.042 6.414 9.808 1.00 98.50 170 PHE A CA 1
ATOM 1321 C C . PHE A 1 170 ? -0.435 6.204 9.443 1.00 98.50 170 PHE A C 1
ATOM 1323 O O . PHE A 1 170 ? -1.300 6.243 10.320 1.00 98.50 170 PHE A O 1
ATOM 1330 N N . LEU A 1 171 ? -0.736 5.971 8.161 1.00 98.38 171 LEU A N 1
ATOM 1331 C CA . LEU A 1 171 ? -2.108 5.733 7.705 1.00 98.38 171 LEU A CA 1
ATOM 1332 C C . LEU A 1 171 ? -2.714 4.502 8.380 1.00 98.38 171 LEU A C 1
ATOM 1334 O O . LEU A 1 171 ? -3.845 4.563 8.856 1.00 98.38 171 LEU A O 1
ATOM 1338 N N . PHE A 1 172 ? -1.959 3.405 8.466 1.00 98.44 172 PHE A N 1
ATOM 1339 C CA . PHE A 1 172 ? -2.410 2.177 9.108 1.00 98.44 172 PHE A CA 1
ATOM 1340 C C . PHE A 1 172 ? -2.703 2.390 10.586 1.00 98.44 172 PHE A C 1
ATOM 1342 O O . PHE A 1 172 ? -3.792 2.026 11.009 1.00 98.44 172 PHE A O 1
ATOM 1349 N N . SER A 1 173 ? -1.808 3.019 11.352 1.00 97.44 173 SER A N 1
ATOM 1350 C CA . SER A 1 173 ? -2.026 3.221 12.790 1.00 97.44 173 SER A CA 1
ATOM 1351 C C . SER A 1 173 ? -3.267 4.071 13.086 1.00 97.44 173 SER A C 1
ATOM 1353 O O . SER A 1 173 ? -4.078 3.713 13.940 1.00 97.44 173 SER A O 1
ATOM 1355 N N . HIS A 1 174 ? -3.462 5.169 12.353 1.00 96.81 174 HIS A N 1
ATOM 1356 C CA . HIS A 1 174 ? -4.534 6.121 12.647 1.00 96.81 174 HIS A CA 1
ATOM 1357 C C . HIS A 1 174 ? -5.881 5.725 12.041 1.00 96.81 174 HIS A C 1
ATOM 1359 O O . HIS A 1 174 ? -6.922 5.887 12.680 1.00 96.81 174 HIS A O 1
ATOM 1365 N N . MET A 1 175 ? -5.899 5.195 10.814 1.00 96.56 175 MET A N 1
ATOM 1366 C CA . MET A 1 175 ? -7.147 4.699 10.237 1.00 96.56 175 MET A CA 1
ATOM 1367 C C . MET A 1 175 ? -7.606 3.424 10.945 1.00 96.56 175 MET A C 1
ATOM 1369 O O . MET A 1 175 ? -8.805 3.258 11.126 1.00 96.56 175 MET A O 1
ATOM 1373 N N . GLN A 1 176 ? -6.700 2.559 11.410 1.00 95.31 176 GLN A N 1
ATOM 1374 C CA . GLN A 1 176 ? -7.082 1.389 12.203 1.00 95.31 176 GLN A CA 1
ATOM 1375 C C . GLN A 1 176 ? -7.861 1.788 13.464 1.00 95.31 176 GLN A C 1
ATOM 1377 O O . GLN A 1 176 ? -8.965 1.286 13.653 1.00 95.31 176 GLN A O 1
ATOM 1382 N N . ASP A 1 177 ? -7.341 2.730 14.261 1.00 92.50 177 ASP A N 1
ATOM 1383 C CA . ASP A 1 177 ? -8.024 3.253 15.457 1.00 92.50 177 ASP A CA 1
ATOM 1384 C C . ASP A 1 177 ? -9.368 3.927 15.131 1.00 92.50 177 ASP A C 1
ATOM 1386 O O . ASP A 1 177 ? -10.354 3.757 15.851 1.00 92.50 177 ASP A O 1
ATOM 1390 N N . LYS A 1 178 ? -9.435 4.691 14.035 1.00 93.88 178 LYS A N 1
ATOM 1391 C CA . LYS A 1 178 ? -10.658 5.397 13.632 1.00 93.88 178 LYS A CA 1
ATOM 1392 C C . LYS A 1 178 ? -11.752 4.441 13.153 1.00 93.88 178 LYS A C 1
ATOM 1394 O O . LYS A 1 178 ? -12.895 4.542 13.591 1.00 93.88 178 LYS A O 1
ATOM 1399 N N . LEU A 1 179 ? -11.415 3.545 12.225 1.00 95.25 179 LEU A N 1
ATOM 1400 C CA . LEU A 1 179 ? -12.383 2.684 11.544 1.00 95.25 179 LEU A CA 1
ATOM 1401 C C . LEU A 1 179 ? -12.918 1.579 12.470 1.00 95.25 179 LEU A C 1
ATOM 1403 O O . LEU A 1 179 ? -14.032 1.102 12.264 1.00 95.25 179 LEU A O 1
ATOM 1407 N N . SER A 1 180 ? -12.156 1.168 13.491 1.00 93.00 180 SER A N 1
ATOM 1408 C CA . SER A 1 180 ? -12.568 0.108 14.421 1.00 93.00 180 SER A CA 1
ATOM 1409 C C . SER A 1 180 ? -13.690 0.516 15.378 1.00 93.00 180 SER A C 1
ATOM 1411 O O . SER A 1 180 ? -14.372 -0.359 15.900 1.00 93.00 180 SER A O 1
ATOM 1413 N N . LYS A 1 181 ? -13.903 1.821 15.592 1.00 90.94 181 LYS A N 1
ATOM 1414 C CA . LYS A 1 181 ? -14.899 2.366 16.535 1.00 90.94 181 LYS A CA 1
ATOM 1415 C C . LYS A 1 181 ? -16.341 2.278 16.032 1.00 90.94 181 LYS A C 1
ATOM 1417 O O . LYS A 1 181 ? -17.278 2.499 16.789 1.00 90.94 181 LYS A O 1
ATOM 1422 N N . HIS A 1 182 ? -16.551 1.967 14.750 1.00 91.19 182 HIS A N 1
ATOM 1423 C CA . HIS A 1 182 ? -17.892 1.895 14.174 1.00 91.19 182 HIS A CA 1
ATOM 1424 C C . HIS A 1 182 ? -18.058 0.680 13.263 1.00 91.19 182 HIS A C 1
ATOM 1426 O O . HIS A 1 182 ? -17.388 0.538 12.240 1.00 91.19 182 HIS A O 1
ATOM 1432 N N . SER A 1 183 ? -19.049 -0.160 13.573 1.00 90.12 183 SER A N 1
ATOM 1433 C CA . SER A 1 183 ? -19.352 -1.384 12.816 1.00 90.12 183 SER A CA 1
ATOM 1434 C C . SER A 1 183 ? -19.640 -1.141 11.326 1.00 90.12 183 SER A C 1
ATOM 1436 O O . SER A 1 183 ? -19.369 -2.005 10.493 1.00 90.12 183 SER A O 1
ATOM 1438 N N . SER A 1 184 ? -20.124 0.052 10.962 1.00 92.69 184 SER A N 1
ATOM 1439 C CA . SER A 1 184 ? -20.396 0.462 9.577 1.00 92.69 184 SER A CA 1
ATOM 1440 C C . SER A 1 184 ? -19.142 0.693 8.720 1.00 92.69 184 SER A C 1
ATOM 1442 O O . SER A 1 184 ? -19.270 0.906 7.511 1.00 92.69 184 SER A O 1
ATOM 1444 N N . GLN A 1 185 ? -17.945 0.667 9.314 1.00 94.38 185 GLN A N 1
ATOM 1445 C CA . GLN A 1 185 ? -16.662 0.903 8.638 1.00 94.38 185 GLN A CA 1
ATOM 1446 C C . GLN A 1 185 ? -15.719 -0.310 8.663 1.00 94.38 185 GLN A C 1
ATOM 1448 O O . GLN A 1 185 ? -14.598 -0.237 8.157 1.00 94.38 185 GLN A O 1
ATOM 1453 N N . VAL A 1 186 ? -16.176 -1.441 9.206 1.00 94.56 186 VAL A N 1
ATOM 1454 C CA . VAL A 1 186 ? -15.384 -2.677 9.330 1.00 94.56 186 VAL A CA 1
ATOM 1455 C C . VAL A 1 186 ? -14.965 -3.241 7.969 1.00 94.56 186 VAL A C 1
ATOM 1457 O O . VAL A 1 186 ? -13.894 -3.829 7.841 1.00 94.56 186 VAL A O 1
ATOM 1460 N N . ASP A 1 187 ? -15.781 -3.043 6.938 1.00 96.94 187 ASP A N 1
ATOM 1461 C CA . ASP A 1 187 ? -15.452 -3.381 5.553 1.00 96.94 187 ASP A CA 1
ATOM 1462 C C . ASP A 1 187 ? -14.210 -2.624 5.057 1.00 96.94 187 ASP A C 1
ATOM 1464 O O . ASP A 1 187 ? -13.294 -3.234 4.510 1.00 96.94 187 ASP A O 1
ATOM 1468 N N . LEU A 1 188 ? -14.140 -1.315 5.306 1.00 97.62 188 LEU A N 1
ATOM 1469 C CA . LEU A 1 188 ? -12.988 -0.494 4.943 1.00 97.62 188 LEU A CA 1
ATOM 1470 C C . LEU A 1 188 ? -11.762 -0.835 5.796 1.00 97.62 188 LEU A C 1
ATOM 1472 O O . LEU A 1 188 ? -10.656 -0.924 5.265 1.00 97.62 188 LEU A O 1
ATOM 1476 N N . LEU A 1 189 ? -11.955 -1.089 7.094 1.00 97.62 189 LEU A N 1
ATOM 1477 C CA . LEU A 1 189 ? -10.882 -1.546 7.981 1.00 97.62 189 LEU A CA 1
ATOM 1478 C C . LEU A 1 189 ? -10.266 -2.855 7.478 1.00 97.62 189 LEU A C 1
ATOM 1480 O O . LEU A 1 189 ? -9.048 -2.994 7.445 1.00 97.62 189 LEU A O 1
ATOM 1484 N N . LYS A 1 190 ? -11.096 -3.810 7.052 1.00 97.94 190 LYS A N 1
ATOM 1485 C CA . LYS A 1 190 ? -10.623 -5.090 6.522 1.00 97.94 190 LYS A CA 1
ATOM 1486 C C . LYS A 1 190 ? -9.742 -4.903 5.286 1.00 97.94 190 LYS A C 1
ATOM 1488 O O . LYS A 1 190 ? -8.685 -5.524 5.210 1.00 97.94 190 LYS A O 1
ATOM 1493 N N . GLU A 1 191 ? -10.140 -4.043 4.352 1.00 98.25 191 GLU A N 1
ATOM 1494 C CA . GLU A 1 191 ? -9.323 -3.771 3.162 1.00 98.25 191 GLU A CA 1
ATOM 1495 C C . GLU A 1 191 ? -8.029 -3.018 3.495 1.00 98.25 191 GLU A C 1
ATOM 1497 O O . GLU A 1 191 ? -6.984 -3.305 2.914 1.00 98.25 191 GLU A O 1
ATOM 1502 N N . LEU A 1 192 ? -8.049 -2.131 4.494 1.00 98.19 192 LEU A N 1
ATOM 1503 C CA . LEU A 1 192 ? -6.835 -1.489 4.999 1.00 98.19 192 LEU A CA 1
ATOM 1504 C C . LEU A 1 192 ? -5.849 -2.511 5.597 1.00 98.19 192 LEU A C 1
ATOM 1506 O O . LEU A 1 192 ? -4.650 -2.443 5.330 1.00 98.19 192 LEU A O 1
ATOM 1510 N N . LEU A 1 193 ? -6.341 -3.488 6.367 1.00 98.00 193 LEU A N 1
ATOM 1511 C CA . LEU A 1 193 ? -5.515 -4.562 6.934 1.00 98.00 193 LEU A CA 1
ATOM 1512 C C . LEU A 1 193 ? -4.960 -5.503 5.850 1.00 98.00 193 LEU A C 1
ATOM 1514 O O . LEU A 1 193 ? -3.822 -5.965 5.959 1.00 98.00 193 LEU A O 1
ATOM 1518 N N . ASN A 1 194 ? -5.725 -5.763 4.784 1.00 98.50 194 ASN A N 1
ATOM 1519 C CA . ASN A 1 194 ? -5.226 -6.497 3.617 1.00 98.50 194 ASN A CA 1
ATOM 1520 C C . ASN A 1 194 ? -4.082 -5.734 2.933 1.00 98.50 194 ASN A C 1
ATOM 1522 O O . ASN A 1 194 ? -3.041 -6.321 2.647 1.00 98.50 194 ASN A O 1
ATOM 1526 N N . LEU A 1 195 ? -4.227 -4.419 2.747 1.00 98.75 195 LEU A N 1
ATOM 1527 C CA . LEU A 1 195 ? -3.165 -3.579 2.193 1.00 98.75 195 LEU A CA 1
ATOM 1528 C C . LEU A 1 195 ? -1.909 -3.579 3.074 1.00 98.75 195 LEU A C 1
ATOM 1530 O O . LEU A 1 195 ? -0.792 -3.676 2.564 1.00 98.75 195 LEU A O 1
ATOM 1534 N N . GLN A 1 196 ? -2.081 -3.516 4.398 1.00 98.56 196 GLN A N 1
ATOM 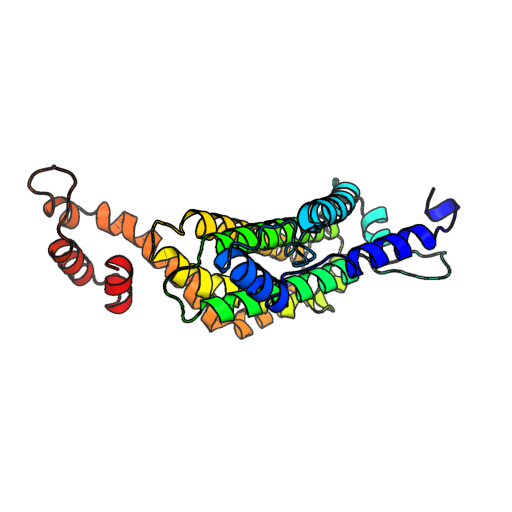1535 C CA . GLN A 1 196 ? -0.974 -3.624 5.345 1.00 98.56 196 GLN A CA 1
ATOM 1536 C C . GLN A 1 196 ? -0.222 -4.949 5.176 1.00 98.56 196 GLN A C 1
ATOM 1538 O O . GLN A 1 196 ? 1.008 -4.958 5.140 1.00 98.56 196 GLN A O 1
ATOM 1543 N N . LYS A 1 197 ? -0.938 -6.068 5.016 1.00 98.62 197 LYS A N 1
ATOM 1544 C CA . LYS A 1 197 ? -0.328 -7.376 4.741 1.00 98.62 197 LYS A CA 1
ATOM 1545 C C . LYS A 1 197 ? 0.492 -7.367 3.444 1.00 98.62 197 LYS A C 1
ATOM 1547 O O . LYS A 1 197 ? 1.603 -7.903 3.440 1.00 98.62 197 LYS A O 1
ATOM 1552 N N . ASP A 1 198 ? -0.017 -6.771 2.369 1.00 98.81 198 ASP A N 1
ATOM 1553 C CA . ASP A 1 198 ? 0.695 -6.702 1.085 1.00 98.81 198 ASP A CA 1
ATOM 1554 C C . ASP A 1 198 ? 1.983 -5.870 1.205 1.00 98.81 198 ASP A C 1
ATOM 1556 O O . ASP A 1 198 ? 3.048 -6.305 0.758 1.00 98.81 198 ASP A O 1
ATOM 1560 N N . MET A 1 199 ? 1.931 -4.729 1.906 1.00 98.69 199 MET A N 1
ATOM 1561 C CA . MET A 1 199 ? 3.123 -3.922 2.198 1.00 98.69 199 MET A CA 1
ATOM 1562 C C . MET A 1 199 ? 4.166 -4.718 2.996 1.00 98.69 199 MET A C 1
ATOM 1564 O O . MET A 1 199 ? 5.343 -4.734 2.634 1.00 98.69 199 MET A O 1
ATOM 1568 N N . ILE A 1 200 ? 3.751 -5.410 4.063 1.00 98.06 200 ILE A N 1
ATOM 1569 C CA . ILE A 1 200 ? 4.665 -6.221 4.881 1.00 98.06 200 ILE A CA 1
ATOM 1570 C C . ILE A 1 200 ? 5.263 -7.372 4.060 1.00 98.06 200 ILE A C 1
ATOM 1572 O O . ILE A 1 200 ? 6.449 -7.665 4.195 1.00 98.06 200 ILE A O 1
ATOM 1576 N N . THR A 1 201 ? 4.494 -7.986 3.160 1.00 98.38 201 THR A N 1
ATOM 1577 C CA . THR A 1 201 ? 4.990 -9.040 2.257 1.00 98.38 201 THR A CA 1
ATOM 1578 C C . THR A 1 201 ? 6.077 -8.512 1.315 1.00 98.38 201 THR A C 1
ATOM 1580 O O . THR A 1 201 ? 7.108 -9.167 1.127 1.00 98.38 201 THR A O 1
ATOM 1583 N N . MET A 1 202 ? 5.909 -7.298 0.786 1.00 98.31 202 MET A N 1
ATOM 1584 C CA . MET A 1 202 ? 6.943 -6.621 0.001 1.00 98.31 202 MET A CA 1
ATOM 1585 C C . MET A 1 202 ? 8.205 -6.368 0.843 1.00 98.31 202 MET A C 1
ATOM 1587 O O . MET A 1 202 ? 9.310 -6.701 0.414 1.00 98.31 202 MET A O 1
ATOM 1591 N N . MET A 1 203 ? 8.056 -5.874 2.078 1.00 97.69 203 MET A N 1
ATOM 1592 C CA . MET A 1 203 ? 9.188 -5.636 2.985 1.00 97.69 203 MET A CA 1
ATOM 1593 C C . MET A 1 203 ? 9.927 -6.927 3.373 1.00 97.69 203 MET A C 1
ATOM 1595 O O . MET A 1 203 ? 11.152 -6.933 3.456 1.00 97.69 203 MET A O 1
ATOM 1599 N N . LEU A 1 204 ? 9.221 -8.045 3.562 1.00 97.06 204 LEU A N 1
ATOM 1600 C CA . LEU A 1 204 ? 9.855 -9.352 3.774 1.00 97.06 204 LEU A CA 1
ATOM 1601 C C . LEU A 1 204 ? 10.643 -9.800 2.535 1.00 97.06 204 LEU A C 1
ATOM 1603 O O . LEU A 1 204 ? 11.741 -10.337 2.662 1.00 97.06 204 LEU A O 1
ATOM 1607 N N . SER A 1 205 ? 10.121 -9.519 1.340 1.00 97.00 205 SER A N 1
ATOM 1608 C CA . SER A 1 205 ? 10.781 -9.844 0.068 1.00 97.00 205 SER A CA 1
ATOM 1609 C C . SER A 1 205 ? 12.039 -8.992 -0.176 1.00 97.00 205 SER A C 1
ATOM 1611 O O . SER A 1 205 ? 12.990 -9.445 -0.812 1.00 97.00 205 SER A O 1
ATOM 1613 N N . MET A 1 206 ? 12.111 -7.785 0.400 1.00 96.31 206 MET A N 1
ATOM 1614 C CA . MET A 1 206 ? 13.336 -6.966 0.429 1.00 96.31 206 MET A CA 1
ATOM 1615 C C . MET A 1 206 ? 14.475 -7.610 1.235 1.00 96.31 206 MET A C 1
ATOM 1617 O O . MET A 1 206 ? 15.640 -7.289 1.008 1.00 96.31 206 MET A O 1
ATOM 1621 N N . LEU A 1 207 ? 14.159 -8.523 2.160 1.00 94.56 207 LEU A N 1
ATOM 1622 C CA . LEU A 1 207 ? 15.137 -9.243 2.981 1.00 94.56 207 LEU A CA 1
ATOM 1623 C C . LEU A 1 207 ? 15.531 -10.608 2.391 1.00 94.56 207 LEU A C 1
ATOM 1625 O O . LEU A 1 207 ? 16.365 -11.310 2.970 1.00 94.56 207 LEU A O 1
ATOM 1629 N N . GLU A 1 208 ? 14.959 -11.004 1.254 1.00 93.31 208 GLU A N 1
ATOM 1630 C CA . GLU A 1 208 ? 15.291 -12.273 0.611 1.00 93.31 208 GLU A CA 1
ATOM 1631 C C . GLU A 1 208 ? 16.759 -12.276 0.153 1.00 93.31 208 GLU A C 1
ATOM 1633 O O . GLU A 1 208 ? 17.201 -11.394 -0.583 1.00 93.31 208 GLU A O 1
ATOM 1638 N N . GLY A 1 209 ? 17.534 -13.267 0.609 1.00 86.38 209 GLY A N 1
ATOM 1639 C CA . GLY A 1 209 ? 18.970 -13.354 0.321 1.00 86.38 209 GLY A CA 1
ATOM 1640 C C . GLY A 1 209 ? 19.839 -12.348 1.088 1.00 86.38 209 GLY A C 1
ATOM 1641 O O . GLY A 1 209 ? 20.992 -12.135 0.711 1.00 86.38 209 GLY A O 1
ATOM 1642 N N . ASN A 1 210 ? 19.314 -11.723 2.150 1.00 83.62 210 ASN A N 1
ATOM 1643 C CA . ASN A 1 210 ? 20.048 -10.726 2.927 1.00 83.62 210 ASN A CA 1
ATOM 1644 C C . ASN A 1 210 ? 21.270 -11.317 3.660 1.00 83.62 210 ASN A C 1
ATOM 1646 O O . ASN A 1 210 ? 21.277 -12.463 4.111 1.00 83.62 210 ASN A O 1
ATOM 1650 N N . VAL A 1 211 ? 22.300 -10.487 3.821 1.00 82.44 211 VAL A N 1
ATOM 1651 C CA . VAL A 1 211 ? 23.534 -10.804 4.551 1.00 82.44 211 VAL A CA 1
ATOM 1652 C C . VAL A 1 211 ? 23.488 -10.134 5.925 1.00 82.44 211 VAL A C 1
ATOM 1654 O O . VAL A 1 211 ? 22.920 -9.052 6.085 1.00 82.44 211 VAL A O 1
ATOM 1657 N N . VAL A 1 212 ? 24.098 -10.760 6.936 1.00 81.19 212 VAL A N 1
ATOM 1658 C CA . VAL A 1 212 ? 24.223 -10.175 8.282 1.00 81.19 212 VAL A CA 1
ATOM 1659 C C . VAL A 1 212 ? 24.871 -8.788 8.184 1.00 81.19 212 VAL A C 1
ATOM 1661 O O . VAL A 1 212 ? 25.930 -8.642 7.576 1.00 81.19 212 VAL A O 1
ATOM 1664 N N . ASN A 1 213 ? 24.237 -7.777 8.788 1.00 82.12 213 ASN A N 1
ATOM 1665 C CA . ASN A 1 213 ? 24.626 -6.358 8.717 1.00 82.12 213 ASN A CA 1
ATOM 1666 C C . ASN A 1 213 ? 24.559 -5.725 7.309 1.00 82.12 213 ASN A C 1
ATOM 1668 O O . ASN A 1 213 ? 25.246 -4.739 7.040 1.00 82.12 213 ASN A O 1
ATOM 1672 N N . GLY A 1 214 ? 23.726 -6.264 6.413 1.00 87.25 214 GLY A N 1
ATOM 1673 C CA . GLY A 1 214 ? 23.419 -5.646 5.124 1.00 87.25 214 GLY A CA 1
ATOM 1674 C C . GLY A 1 214 ? 22.711 -4.291 5.259 1.00 87.25 214 GLY A C 1
ATOM 1675 O O . GLY A 1 214 ? 21.974 -4.041 6.216 1.00 87.25 214 GLY A O 1
ATOM 1676 N N . THR A 1 215 ? 22.910 -3.415 4.270 1.00 90.69 215 THR A N 1
ATOM 1677 C CA . THR A 1 215 ? 22.352 -2.050 4.252 1.00 90.69 215 THR A CA 1
ATOM 1678 C C . THR A 1 215 ? 20.825 -2.031 4.279 1.00 90.69 215 THR A C 1
ATOM 1680 O O . THR A 1 215 ? 20.253 -1.218 4.997 1.00 90.69 215 THR A O 1
ATOM 1683 N N . ILE A 1 216 ? 20.172 -2.953 3.564 1.00 93.31 216 ILE A N 1
ATOM 1684 C CA . ILE A 1 216 ? 18.705 -3.034 3.470 1.00 93.31 216 ILE A CA 1
ATOM 1685 C C . ILE A 1 216 ? 18.084 -3.315 4.840 1.00 93.31 216 ILE A C 1
ATOM 1687 O O . ILE A 1 216 ? 17.188 -2.597 5.271 1.00 93.31 216 ILE A O 1
ATOM 1691 N N . GLY A 1 217 ? 18.587 -4.333 5.548 1.00 92.50 217 GLY A N 1
ATOM 1692 C CA . GLY A 1 217 ? 18.086 -4.672 6.880 1.00 92.50 217 GLY A CA 1
ATOM 1693 C C . GLY A 1 217 ? 18.266 -3.520 7.868 1.00 92.50 217 GLY A C 1
ATOM 1694 O O . GLY A 1 217 ? 17.361 -3.241 8.647 1.00 92.50 217 GLY A O 1
ATOM 1695 N N . LYS A 1 218 ? 19.399 -2.807 7.791 1.00 92.88 218 LYS A N 1
ATOM 1696 C CA . LYS A 1 218 ? 19.638 -1.617 8.611 1.00 92.88 218 LYS A CA 1
ATOM 1697 C C . LYS A 1 218 ? 18.635 -0.501 8.304 1.00 92.88 218 LYS A C 1
ATOM 1699 O O . LYS A 1 218 ? 18.012 -0.006 9.230 1.00 92.88 218 LYS A O 1
ATOM 1704 N N . GLN A 1 219 ? 18.441 -0.152 7.032 1.00 93.44 219 GLN A N 1
ATOM 1705 C CA . GLN A 1 219 ? 17.485 0.889 6.639 1.00 93.44 219 GLN A CA 1
ATOM 1706 C C . GLN A 1 219 ? 16.053 0.545 7.053 1.00 93.44 219 GLN A C 1
ATOM 1708 O O . GLN A 1 219 ? 15.344 1.409 7.549 1.00 93.44 219 GLN A O 1
ATOM 1713 N N . MET A 1 220 ? 15.645 -0.719 6.919 1.00 94.00 220 MET A N 1
ATOM 1714 C CA . MET A 1 220 ? 14.330 -1.163 7.379 1.00 94.00 220 MET A CA 1
ATOM 1715 C C . MET A 1 220 ? 14.162 -0.968 8.893 1.00 94.00 220 MET A C 1
ATOM 1717 O O . MET A 1 220 ? 13.101 -0.531 9.334 1.00 94.00 220 MET A O 1
ATOM 1721 N N . VAL A 1 221 ? 15.199 -1.250 9.693 1.00 93.88 221 VAL A N 1
ATOM 1722 C CA . VAL A 1 221 ? 15.189 -0.941 11.133 1.00 93.88 221 VAL A CA 1
ATOM 1723 C C . VAL A 1 221 ? 15.122 0.567 11.370 1.00 93.88 221 VAL A C 1
ATOM 1725 O O . VAL A 1 221 ? 14.302 0.996 12.176 1.00 93.88 221 VAL A O 1
ATOM 1728 N N . ASP A 1 222 ? 15.924 1.362 10.660 1.00 95.38 222 ASP A N 1
ATOM 1729 C CA . ASP A 1 222 ? 15.932 2.823 10.793 1.00 95.38 222 ASP A CA 1
ATOM 1730 C C . ASP A 1 222 ? 14.527 3.406 10.514 1.00 95.38 222 ASP A C 1
ATOM 1732 O O . ASP A 1 222 ? 14.006 4.156 11.337 1.00 95.38 222 ASP A O 1
ATOM 1736 N N . THR A 1 223 ? 13.839 2.962 9.453 1.00 94.50 223 THR A N 1
ATOM 1737 C CA . THR A 1 223 ? 12.451 3.368 9.146 1.00 94.50 223 THR A CA 1
ATOM 1738 C C . THR A 1 223 ? 11.461 2.988 10.253 1.00 94.50 223 THR A C 1
ATOM 1740 O O . THR A 1 223 ? 10.575 3.775 10.595 1.00 94.50 223 THR A O 1
ATOM 1743 N N . LEU A 1 224 ? 11.590 1.791 10.839 1.00 94.88 224 LEU A N 1
ATOM 1744 C CA . LEU A 1 224 ? 10.732 1.363 11.952 1.00 94.88 224 LEU A CA 1
ATOM 1745 C C . LEU A 1 224 ? 10.983 2.190 13.218 1.00 94.88 224 LEU A C 1
ATOM 1747 O O . LEU A 1 224 ? 10.032 2.499 13.930 1.00 94.88 224 LEU A O 1
ATOM 1751 N N . VAL A 1 225 ? 12.236 2.567 13.486 1.00 97.12 225 VAL A N 1
ATOM 1752 C CA . VAL A 1 225 ? 12.603 3.440 14.611 1.00 97.12 225 VAL A CA 1
ATOM 1753 C C . VAL A 1 225 ? 12.061 4.855 14.402 1.00 97.12 225 VAL A C 1
ATOM 1755 O O . VAL A 1 225 ? 11.495 5.432 15.328 1.00 97.12 225 VAL A O 1
ATOM 1758 N N . GLU A 1 226 ? 12.168 5.404 13.193 1.00 96.69 226 GLU A N 1
ATOM 1759 C CA . GLU A 1 226 ? 11.593 6.712 12.847 1.00 96.69 226 GLU A CA 1
ATOM 1760 C C . GLU A 1 226 ? 10.063 6.728 12.984 1.00 96.69 226 GLU A C 1
ATOM 1762 O O . GLU A 1 226 ? 9.483 7.731 13.395 1.00 96.69 226 GLU A O 1
ATOM 1767 N N . SER A 1 227 ? 9.412 5.596 12.703 1.00 96.44 227 SER A N 1
ATOM 1768 C CA . SER A 1 227 ? 7.960 5.412 12.819 1.00 96.44 227 SER A CA 1
ATOM 1769 C C . SER A 1 227 ? 7.530 4.703 14.111 1.00 96.44 227 SER A C 1
ATOM 1771 O O . SER A 1 227 ? 6.426 4.155 14.156 1.00 96.44 227 SER A O 1
ATOM 1773 N N . ALA A 1 228 ? 8.365 4.698 15.158 1.00 96.88 228 ALA A N 1
ATOM 1774 C CA . ALA A 1 228 ? 8.152 3.874 16.352 1.00 96.88 228 ALA A CA 1
ATOM 1775 C C . ALA A 1 228 ? 6.771 4.080 16.992 1.00 96.88 228 ALA A C 1
ATOM 1777 O O . ALA A 1 228 ? 6.092 3.103 17.295 1.00 96.88 228 ALA A O 1
ATOM 1778 N N . SER A 1 229 ? 6.303 5.326 17.105 1.00 97.25 229 SER A N 1
ATOM 1779 C CA . SER A 1 229 ? 4.976 5.632 17.660 1.00 97.25 229 SER A CA 1
ATOM 1780 C C . SER A 1 229 ? 3.834 4.998 16.859 1.00 97.25 229 SER A C 1
ATOM 1782 O O . SER A 1 229 ? 2.891 4.462 17.435 1.00 97.25 229 SER A O 1
ATOM 1784 N N . ASN A 1 230 ? 3.921 5.008 15.526 1.00 97.81 230 ASN A N 1
ATOM 1785 C CA . ASN A 1 230 ? 2.921 4.382 14.661 1.00 97.81 230 ASN A CA 1
ATOM 1786 C C . ASN A 1 230 ? 2.957 2.857 14.783 1.00 97.81 230 ASN A C 1
ATOM 1788 O O . ASN A 1 230 ? 1.911 2.214 14.856 1.00 97.81 230 ASN A O 1
ATOM 1792 N N . VAL A 1 231 ? 4.159 2.280 14.834 1.00 97.12 231 VAL A N 1
ATOM 1793 C CA . VAL A 1 231 ? 4.349 0.834 15.000 1.00 97.12 231 VAL A CA 1
ATOM 1794 C C . VAL A 1 231 ? 3.805 0.369 16.352 1.00 97.12 231 VAL A C 1
ATOM 1796 O O . VAL A 1 231 ? 3.106 -0.640 16.409 1.00 97.12 231 VAL A O 1
ATOM 1799 N N . GLU A 1 232 ? 4.052 1.118 17.427 1.00 96.50 232 GLU A N 1
ATOM 1800 C CA . GLU A 1 232 ? 3.507 0.833 18.758 1.00 96.50 232 GLU A CA 1
ATOM 1801 C C . GLU A 1 232 ? 1.975 0.826 18.765 1.00 96.50 232 GLU A C 1
ATOM 1803 O O . GLU A 1 232 ? 1.385 -0.098 19.319 1.00 96.50 232 GLU A O 1
ATOM 1808 N N . LEU A 1 233 ? 1.323 1.793 18.110 1.00 96.06 233 LEU A N 1
ATOM 1809 C CA . LEU A 1 233 ? -0.141 1.830 17.995 1.00 96.06 233 LEU A CA 1
ATOM 1810 C C . LEU A 1 233 ? -0.696 0.596 17.271 1.00 96.06 233 LEU A C 1
ATOM 1812 O O . LEU A 1 233 ? -1.646 -0.023 17.752 1.00 96.06 233 LEU A O 1
ATOM 1816 N N . ILE A 1 234 ? -0.069 0.205 16.158 1.00 96.50 234 ILE A N 1
ATOM 1817 C CA . ILE A 1 234 ? -0.453 -0.989 15.392 1.00 96.50 234 ILE A CA 1
ATOM 1818 C C . ILE A 1 234 ? -0.328 -2.246 16.263 1.00 96.50 234 ILE A C 1
ATOM 1820 O O . ILE A 1 234 ? -1.240 -3.072 16.315 1.00 96.50 234 ILE A O 1
ATOM 1824 N N . LEU A 1 235 ? 0.799 -2.406 16.963 1.00 95.81 235 LEU A N 1
ATOM 1825 C CA . LEU A 1 235 ? 1.039 -3.568 17.819 1.00 95.81 235 LEU A CA 1
ATOM 1826 C C . LEU A 1 235 ? 0.084 -3.600 19.014 1.00 95.81 235 LEU A C 1
ATOM 1828 O O . LEU A 1 235 ? -0.465 -4.658 19.318 1.00 95.81 235 LEU A O 1
ATOM 1832 N N . LYS A 1 236 ? -0.162 -2.446 19.645 1.00 94.12 236 LYS A N 1
ATOM 1833 C CA . LYS A 1 236 ? -1.113 -2.303 20.751 1.00 94.12 236 LYS A CA 1
ATOM 1834 C C . LYS A 1 236 ? -2.520 -2.713 20.326 1.00 94.12 236 LYS A C 1
ATOM 1836 O O . LYS A 1 236 ? -3.185 -3.435 21.062 1.00 94.12 236 LYS A O 1
ATOM 1841 N N . TYR A 1 237 ? -2.951 -2.322 19.124 1.00 93.62 237 TYR A N 1
ATOM 1842 C CA . TYR A 1 237 ? -4.235 -2.753 18.576 1.00 93.62 237 TYR A CA 1
ATOM 1843 C C . TYR A 1 237 ? -4.344 -4.280 18.526 1.00 93.62 237 TYR A C 1
ATOM 1845 O O . TYR A 1 237 ? -5.291 -4.848 19.065 1.00 93.62 237 TYR A O 1
ATOM 1853 N N . PHE A 1 238 ? -3.367 -4.969 17.928 1.00 93.38 238 PHE A N 1
ATOM 1854 C CA . PHE A 1 238 ? -3.403 -6.433 17.858 1.00 93.38 238 PHE A CA 1
ATOM 1855 C C . PHE A 1 238 ? -3.348 -7.090 19.240 1.00 93.38 238 PHE A C 1
ATOM 1857 O O . PHE A 1 238 ? -4.097 -8.032 19.492 1.00 93.38 238 PHE A O 1
ATOM 1864 N N . ASP A 1 239 ? -2.504 -6.587 20.138 1.00 93.50 239 ASP A N 1
ATOM 1865 C CA . ASP A 1 239 ? -2.359 -7.106 21.498 1.00 93.50 239 ASP A CA 1
ATOM 1866 C C . ASP A 1 239 ? -3.672 -7.023 22.298 1.00 93.50 239 ASP A C 1
ATOM 1868 O O . ASP A 1 239 ? -4.081 -8.019 22.900 1.00 93.50 239 ASP A O 1
ATOM 1872 N N . MET A 1 240 ? -4.397 -5.895 22.217 1.00 92.31 240 MET A N 1
ATOM 1873 C CA . MET A 1 240 ? -5.712 -5.730 22.856 1.00 92.31 240 MET A CA 1
ATOM 1874 C C . MET A 1 240 ? -6.695 -6.836 22.444 1.00 92.31 240 MET A C 1
ATOM 1876 O O . MET A 1 240 ? -7.316 -7.472 23.297 1.00 92.31 240 MET A O 1
ATOM 1880 N N . PHE A 1 241 ? -6.826 -7.107 21.141 1.00 91.25 241 PHE A N 1
ATOM 1881 C CA . PHE A 1 241 ? -7.785 -8.100 20.644 1.00 91.25 241 PHE A CA 1
ATOM 1882 C C . PHE A 1 241 ? -7.311 -9.549 20.813 1.00 91.25 241 PHE A C 1
ATOM 1884 O O . PHE A 1 241 ? -8.142 -10.446 20.962 1.00 91.25 241 PHE A O 1
ATOM 1891 N N . LEU A 1 242 ? -5.999 -9.809 20.830 1.00 92.19 242 LEU A N 1
ATOM 1892 C CA . LEU A 1 242 ? -5.464 -11.146 21.106 1.00 92.19 242 LEU A CA 1
ATOM 1893 C C . LEU A 1 242 ? -5.717 -11.558 22.562 1.00 92.19 242 LEU A C 1
ATOM 1895 O O . LEU A 1 242 ? -6.195 -12.668 22.806 1.00 92.19 242 LEU A O 1
ATOM 1899 N N . LYS A 1 243 ? -5.490 -10.645 23.515 1.00 91.56 243 LYS A N 1
ATOM 1900 C CA . LYS A 1 243 ? -5.774 -10.857 24.945 1.00 91.56 243 LYS A CA 1
ATOM 1901 C C . LYS A 1 243 ? -7.263 -11.057 25.238 1.00 91.56 243 LYS A C 1
ATOM 1903 O O . LYS A 1 243 ? -7.620 -11.702 26.227 1.00 91.56 243 LYS A O 1
ATOM 1908 N N . LEU A 1 244 ? -8.150 -10.530 24.390 1.00 89.69 244 LEU A N 1
ATOM 1909 C CA . LEU A 1 244 ? -9.598 -10.601 24.602 1.00 89.69 244 LEU A CA 1
ATOM 1910 C C . LEU A 1 244 ? -10.113 -12.047 24.606 1.00 89.69 244 LEU A C 1
ATOM 1912 O O . LEU A 1 244 ? -11.015 -12.397 25.372 1.00 89.69 244 LEU A O 1
ATOM 1916 N N . LYS A 1 245 ? -9.500 -12.916 23.798 1.00 86.88 245 LYS A N 1
ATOM 1917 C CA . LYS A 1 245 ? -9.818 -14.348 23.779 1.00 86.88 245 LYS A CA 1
ATOM 1918 C C . LYS A 1 245 ? -9.486 -15.025 25.111 1.00 86.88 245 LYS A C 1
ATOM 1920 O O . LYS A 1 245 ? -10.276 -15.834 25.600 1.00 86.88 245 LYS A O 1
ATOM 1925 N N . ASP A 1 246 ? -8.350 -14.680 25.703 1.00 86.50 246 ASP A N 1
ATOM 1926 C CA . ASP A 1 246 ? -7.908 -15.252 26.975 1.00 86.50 246 ASP A CA 1
ATOM 1927 C C . ASP A 1 246 ? -8.769 -14.749 28.143 1.00 86.50 246 ASP A C 1
ATOM 1929 O O . ASP A 1 246 ? -9.105 -15.526 29.038 1.00 86.50 246 ASP A O 1
ATOM 1933 N N . LEU A 1 247 ? -9.207 -13.481 28.104 1.00 87.12 247 LEU A N 1
ATOM 1934 C CA . LEU A 1 247 ? -10.184 -12.932 29.053 1.00 87.12 247 LEU A CA 1
ATOM 1935 C C . LEU A 1 247 ? -11.513 -13.698 28.980 1.00 87.12 247 LEU A C 1
ATOM 1937 O O . LEU A 1 247 ? -11.973 -14.233 29.988 1.00 87.12 247 LEU A O 1
ATOM 1941 N N . THR A 1 248 ? -12.112 -13.778 27.789 1.00 87.62 248 THR A N 1
ATOM 1942 C CA . THR A 1 248 ? -13.451 -14.368 27.586 1.00 87.62 248 THR A CA 1
ATOM 1943 C C . THR A 1 248 ? -13.497 -15.880 27.816 1.00 87.62 248 THR A C 1
ATOM 1945 O O . THR A 1 248 ? -14.550 -16.426 28.139 1.00 87.62 248 THR A O 1
ATOM 1948 N N . SER A 1 249 ? -12.354 -16.562 27.713 1.00 86.75 249 SER A N 1
ATOM 1949 C CA . SER A 1 249 ? -12.229 -18.000 27.990 1.00 86.75 249 SER A CA 1
ATOM 1950 C C . SER A 1 249 ? -11.957 -18.322 29.467 1.00 86.75 249 SER A C 1
ATOM 1952 O O . SER A 1 249 ? -11.917 -19.496 29.837 1.00 86.75 249 SER A O 1
ATOM 1954 N N . SER A 1 250 ? -11.733 -17.315 30.317 1.00 86.75 250 SER A N 1
ATOM 1955 C CA . SER A 1 250 ? -11.429 -17.527 31.734 1.00 86.75 250 SER A CA 1
ATOM 1956 C C . SER A 1 250 ? -12.674 -17.927 32.537 1.00 86.75 250 SER A C 1
ATOM 1958 O O . SER A 1 250 ? -13.768 -17.409 32.318 1.00 86.75 250 SER A O 1
ATOM 1960 N N . ALA A 1 251 ? -12.506 -18.825 33.515 1.00 85.62 251 ALA A N 1
ATOM 1961 C CA . ALA A 1 251 ? -13.607 -19.270 34.378 1.00 85.62 251 ALA A CA 1
ATOM 1962 C C . ALA A 1 251 ? -14.260 -18.096 35.129 1.00 85.62 251 ALA A C 1
ATOM 1964 O O . ALA A 1 251 ? -15.480 -18.013 35.213 1.00 85.62 251 ALA A O 1
ATOM 1965 N N . SER A 1 252 ? -13.452 -17.138 35.594 1.00 85.00 252 SER A N 1
ATOM 1966 C CA . SER A 1 252 ? -13.941 -15.946 36.292 1.00 85.00 252 SER A CA 1
ATOM 1967 C C . SER A 1 252 ? -14.776 -15.023 35.403 1.00 85.00 252 SER A C 1
ATOM 1969 O O . SER A 1 252 ? -15.605 -14.282 35.928 1.00 85.00 252 SER A O 1
ATOM 1971 N N . PHE A 1 253 ? -14.553 -15.025 34.086 1.00 85.69 253 PHE A N 1
ATOM 1972 C CA . PHE A 1 253 ? -15.363 -14.271 33.133 1.00 85.69 253 PHE A CA 1
ATOM 1973 C C . PHE A 1 253 ? -16.652 -15.019 32.776 1.00 85.69 253 PHE A C 1
ATOM 1975 O O . PHE A 1 253 ? -17.709 -14.405 32.691 1.00 85.69 253 PHE A O 1
ATOM 1982 N N . GLN A 1 254 ? -16.596 -16.346 32.640 1.00 84.69 254 GLN A N 1
ATOM 1983 C CA . GLN A 1 254 ? -17.786 -17.170 32.385 1.00 84.69 254 GLN A CA 1
ATOM 1984 C C . GLN A 1 254 ? -18.817 -17.092 33.520 1.00 84.69 254 GLN A C 1
ATOM 1986 O O . GLN A 1 254 ? -20.010 -17.192 33.268 1.00 84.69 254 GLN A O 1
ATOM 1991 N N . GLU A 1 255 ? -18.379 -16.833 34.755 1.00 85.88 255 GLU A N 1
ATOM 1992 C CA . GLU A 1 255 ? -19.267 -16.585 35.901 1.00 85.88 255 GLU A CA 1
ATOM 1993 C C . GLU A 1 255 ? -20.151 -15.329 35.758 1.00 85.88 255 GLU A C 1
ATOM 1995 O O . GLU A 1 255 ? -21.121 -15.195 36.501 1.00 85.88 255 GLU A O 1
ATOM 2000 N N . ILE A 1 256 ? -19.830 -14.404 34.841 1.00 84.69 256 ILE A N 1
ATOM 2001 C CA . ILE A 1 256 ? -20.635 -13.192 34.611 1.00 84.69 256 ILE A CA 1
ATOM 2002 C C . ILE A 1 256 ? -21.976 -13.542 33.952 1.00 84.69 256 ILE A C 1
ATOM 2004 O O . ILE A 1 256 ? -23.004 -12.968 34.305 1.00 84.69 256 ILE A O 1
ATOM 2008 N N . ASP A 1 257 ? -21.981 -14.504 33.026 1.00 81.50 257 ASP A N 1
ATOM 2009 C CA . ASP A 1 257 ? -23.193 -14.984 32.358 1.00 81.50 257 ASP A CA 1
ATOM 2010 C C . ASP A 1 257 ? -23.871 -16.076 33.202 1.00 81.50 257 ASP A C 1
ATOM 2012 O O . ASP A 1 257 ? -23.936 -17.253 32.846 1.00 81.50 257 ASP A O 1
ATOM 2016 N N . ALA A 1 258 ? -24.376 -15.684 34.375 1.00 75.44 258 ALA A N 1
ATOM 2017 C CA . ALA A 1 258 ? -25.035 -16.605 35.302 1.00 75.44 258 ALA A CA 1
ATOM 2018 C C . ALA A 1 258 ? -26.286 -17.280 34.696 1.00 75.44 258 ALA A C 1
ATOM 2020 O O . ALA A 1 258 ? -26.671 -18.371 35.124 1.00 75.44 258 ALA A O 1
ATOM 2021 N N . ASN A 1 259 ? -26.913 -16.644 33.699 1.00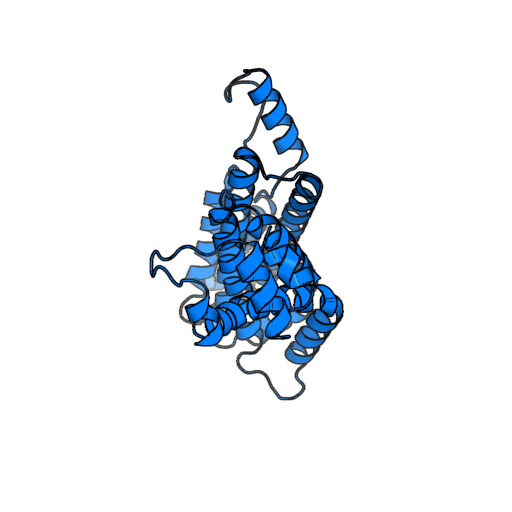 80.69 259 ASN A N 1
ATOM 2022 C CA . ASN A 1 259 ? -28.116 -17.140 33.031 1.00 80.69 259 ASN A CA 1
ATOM 2023 C C . ASN A 1 259 ? -27.814 -18.028 31.809 1.00 80.69 259 ASN A C 1
ATOM 2025 O O . ASN A 1 259 ? -28.735 -18.673 31.308 1.00 80.69 259 ASN A O 1
ATOM 2029 N N . ASN A 1 260 ? -26.552 -18.108 31.367 1.00 80.06 260 ASN A N 1
ATOM 2030 C CA . ASN A 1 260 ? -26.119 -18.756 30.124 1.00 80.06 260 ASN A CA 1
ATOM 2031 C C . ASN A 1 260 ? -26.912 -18.283 28.891 1.00 80.06 260 ASN A C 1
ATOM 2033 O O . ASN A 1 260 ? -27.248 -19.087 28.016 1.00 80.06 260 ASN A O 1
ATOM 2037 N N . ASP A 1 261 ? -27.264 -16.997 28.842 1.00 86.31 261 ASP A N 1
ATOM 2038 C CA . ASP A 1 261 ? -27.996 -16.408 27.716 1.00 86.31 261 ASP A CA 1
ATOM 2039 C C . ASP A 1 261 ? -27.066 -15.809 26.646 1.00 86.31 261 ASP A C 1
ATOM 2041 O O . ASP A 1 261 ? -27.527 -15.461 25.554 1.00 86.31 261 ASP A O 1
ATOM 2045 N N . GLY A 1 262 ? -25.757 -15.765 26.920 1.00 85.38 262 GLY A N 1
ATOM 2046 C CA . GLY A 1 262 ? -24.726 -15.266 26.019 1.00 85.38 262 GLY A CA 1
ATOM 2047 C C . GLY A 1 262 ? -24.579 -13.745 26.013 1.00 85.38 262 GLY A C 1
ATOM 2048 O O . GLY A 1 262 ? -23.855 -13.225 25.161 1.00 85.38 262 GLY A O 1
ATOM 2049 N N . TRP A 1 263 ? -25.240 -13.023 26.924 1.00 86.31 263 TRP A N 1
ATOM 2050 C CA . TRP A 1 263 ? -25.170 -11.567 27.023 1.00 86.31 263 TRP A CA 1
ATOM 2051 C C . TRP A 1 263 ? -24.455 -11.123 28.299 1.00 86.31 263 TRP A C 1
ATOM 2053 O O . TRP A 1 263 ? -24.697 -11.620 29.393 1.00 86.31 263 TRP A O 1
ATOM 2063 N N . VAL A 1 264 ? -23.583 -10.123 28.165 1.00 87.56 264 VAL A N 1
ATOM 2064 C CA . VAL A 1 264 ? -22.851 -9.526 29.288 1.00 87.56 264 VAL A CA 1
ATOM 2065 C C . VAL A 1 264 ? -23.144 -8.033 29.341 1.00 87.56 264 VAL A C 1
ATOM 2067 O O . VAL A 1 264 ? -23.126 -7.348 28.316 1.00 87.56 264 VAL A O 1
ATOM 2070 N N . LEU A 1 265 ? -23.407 -7.508 30.540 1.00 88.31 265 LEU A N 1
ATOM 2071 C CA . LEU A 1 265 ? -23.590 -6.072 30.729 1.00 88.31 265 LEU A CA 1
ATOM 2072 C C . LEU A 1 265 ? -22.239 -5.343 30.604 1.00 88.31 265 LEU A C 1
ATOM 2074 O O . LEU A 1 265 ? -21.249 -5.796 31.185 1.00 88.31 265 LEU A O 1
ATOM 2078 N N . PRO A 1 266 ? -22.181 -4.165 29.949 1.00 89.69 266 PRO A N 1
ATOM 2079 C CA . PRO A 1 266 ? -20.937 -3.398 29.808 1.00 89.69 266 PRO A CA 1
ATOM 2080 C C . PRO A 1 266 ? -20.244 -3.083 31.141 1.00 89.69 266 PRO A C 1
ATOM 2082 O O . PRO A 1 266 ? -19.019 -3.038 31.219 1.00 89.69 266 PRO A O 1
ATOM 2085 N N . LYS A 1 267 ? -21.028 -2.895 32.210 1.00 90.62 267 LYS A N 1
ATOM 2086 C CA . LYS A 1 267 ? -20.508 -2.660 33.560 1.00 90.62 267 LYS A CA 1
ATOM 2087 C C . LYS A 1 267 ? -19.737 -3.872 34.093 1.00 90.62 267 LYS A C 1
ATOM 2089 O O . LYS A 1 267 ? -18.619 -3.710 34.570 1.00 90.62 267 LYS A O 1
ATOM 2094 N N . ASP A 1 268 ? -20.308 -5.066 33.973 1.00 89.81 268 ASP A N 1
ATOM 2095 C CA . ASP A 1 268 ? -19.693 -6.296 34.481 1.00 89.81 268 ASP A CA 1
ATOM 2096 C C . ASP A 1 268 ? -18.457 -6.669 33.649 1.00 89.81 268 ASP A C 1
ATOM 2098 O O . ASP A 1 268 ? -17.437 -7.106 34.185 1.00 89.81 268 ASP A O 1
ATOM 2102 N N . PHE A 1 269 ? -18.517 -6.407 32.338 1.00 90.38 269 PHE A N 1
ATOM 2103 C CA . PHE A 1 269 ? -17.376 -6.530 31.433 1.00 90.38 269 PHE A CA 1
ATOM 2104 C C . PHE A 1 269 ? -16.206 -5.637 31.869 1.00 90.38 269 PHE A C 1
ATOM 2106 O O . PHE A 1 269 ? -15.079 -6.116 32.017 1.00 90.38 269 PHE A O 1
ATOM 2113 N N . LYS A 1 270 ? -16.492 -4.359 32.157 1.00 91.12 270 LYS A N 1
ATOM 2114 C CA . LYS A 1 270 ? -15.510 -3.392 32.660 1.00 91.12 270 LYS A CA 1
ATOM 2115 C C . LYS A 1 270 ? -14.876 -3.851 33.973 1.00 91.12 270 LYS A C 1
ATOM 2117 O O . LYS A 1 270 ? -13.653 -3.907 34.071 1.00 91.12 270 LYS A O 1
ATOM 2122 N N . GLU A 1 271 ? -15.691 -4.225 34.960 1.00 90.38 271 GLU A N 1
ATOM 2123 C CA . GLU A 1 271 ? -15.202 -4.664 36.275 1.00 90.38 271 GLU A CA 1
ATOM 2124 C C . GLU A 1 271 ? -14.249 -5.864 36.159 1.00 90.38 271 GLU A C 1
ATOM 2126 O O . GLU A 1 271 ? -13.247 -5.949 36.873 1.00 90.38 271 GLU A O 1
ATOM 2131 N N . LYS A 1 272 ? -14.517 -6.789 35.233 1.00 88.88 272 LYS A N 1
ATOM 2132 C CA . LYS A 1 272 ? -13.691 -7.988 35.043 1.00 88.88 272 LYS A CA 1
ATOM 2133 C C . LYS A 1 272 ? -12.389 -7.699 34.308 1.00 88.88 272 LYS A C 1
ATOM 2135 O O . LYS A 1 272 ? -11.357 -8.259 34.684 1.00 88.88 272 LYS A O 1
ATOM 2140 N N . MET A 1 273 ? -12.401 -6.779 33.344 1.00 89.50 273 MET A N 1
ATOM 2141 C CA . MET A 1 273 ? -11.170 -6.264 32.738 1.00 89.50 273 MET A CA 1
ATOM 2142 C C . MET A 1 273 ? -10.270 -5.573 33.772 1.00 89.50 273 MET A C 1
ATOM 2144 O O . MET A 1 273 ? -9.069 -5.853 33.825 1.00 89.50 273 MET A O 1
ATOM 2148 N N . GLU A 1 274 ? -10.846 -4.744 34.649 1.00 90.31 274 GLU A N 1
ATOM 2149 C CA . GLU A 1 274 ? -10.118 -4.062 35.729 1.00 90.31 274 GLU A CA 1
ATOM 2150 C C . GLU A 1 274 ? -9.532 -5.057 36.752 1.00 90.31 274 GLU A C 1
ATOM 2152 O O . GLU A 1 274 ? -8.398 -4.896 37.211 1.00 90.31 274 GLU A O 1
ATOM 2157 N N . GLN A 1 275 ? -10.263 -6.131 37.075 1.00 88.06 275 GLN A N 1
ATOM 2158 C CA . GLN A 1 275 ? -9.794 -7.190 37.978 1.00 88.06 275 GLN A CA 1
ATOM 2159 C C . GLN A 1 275 ? -8.629 -8.003 37.398 1.00 88.06 275 GLN A C 1
ATOM 2161 O O . GLN A 1 275 ? -7.714 -8.366 38.142 1.00 88.06 275 GLN A O 1
ATOM 2166 N N . GLN A 1 276 ? -8.637 -8.290 36.090 1.00 84.25 276 GLN A N 1
ATOM 2167 C CA . GLN A 1 276 ? -7.600 -9.103 35.441 1.00 84.25 276 GLN A CA 1
ATOM 2168 C C . GLN A 1 276 ? -6.265 -8.351 35.279 1.00 84.25 276 GLN A C 1
ATOM 2170 O O . GLN A 1 276 ? -5.235 -8.983 35.038 1.00 84.25 276 GLN A O 1
ATOM 2175 N N . LYS A 1 277 ? -6.257 -7.012 35.402 1.00 83.56 277 LYS A N 1
ATOM 2176 C CA . LYS A 1 277 ? -5.060 -6.145 35.297 1.00 83.56 277 LYS A CA 1
ATOM 2177 C C . LYS A 1 277 ? -4.223 -6.361 34.027 1.00 83.56 277 LYS A C 1
ATOM 2179 O O . LYS A 1 277 ? -3.025 -6.094 34.019 1.00 83.56 277 LYS A O 1
ATOM 2184 N N . SER A 1 278 ? -4.848 -6.872 32.968 1.00 86.12 278 SER A N 1
ATOM 2185 C CA . SER A 1 278 ? -4.200 -7.159 31.679 1.00 86.12 278 SER A CA 1
ATOM 2186 C C . SER A 1 278 ? -4.375 -6.030 30.656 1.00 86.12 278 SER A C 1
ATOM 2188 O O . SER A 1 278 ? -3.732 -6.066 29.606 1.00 86.12 278 SER A O 1
ATOM 2190 N N . TYR A 1 279 ? -5.213 -5.043 30.997 1.00 90.12 279 TYR A N 1
ATOM 2191 C CA . TYR A 1 279 ? -5.566 -3.880 30.187 1.00 90.12 279 TYR A CA 1
ATOM 2192 C C . TYR A 1 279 ? -5.329 -2.580 30.961 1.00 90.12 279 TYR A C 1
ATOM 2194 O O . TYR A 1 279 ? -5.494 -2.546 32.186 1.00 90.12 279 TYR A O 1
ATOM 2202 N N . THR A 1 280 ? -4.974 -1.506 30.256 1.00 91.50 280 THR A N 1
ATOM 2203 C CA . THR A 1 280 ? -4.951 -0.143 30.810 1.00 91.50 280 THR A CA 1
ATOM 2204 C C . THR A 1 280 ? -6.352 0.485 30.791 1.00 91.50 280 THR A C 1
ATOM 2206 O O . THR A 1 280 ? -7.208 0.039 30.025 1.00 91.50 280 THR A O 1
ATOM 2209 N N . PRO A 1 281 ? -6.626 1.528 31.600 1.00 91.31 281 PRO A N 1
ATOM 2210 C CA . PRO A 1 281 ? -7.924 2.207 31.587 1.00 91.31 281 PRO A CA 1
ATOM 2211 C C . PRO A 1 281 ? -8.343 2.694 30.193 1.00 91.31 281 PRO A C 1
ATOM 2213 O O . PRO A 1 281 ? -9.500 2.541 29.817 1.00 91.31 281 PRO A O 1
ATOM 2216 N N . GLU A 1 282 ? -7.397 3.204 29.403 1.00 90.12 282 GLU A N 1
ATOM 2217 C CA . GLU A 1 282 ? -7.655 3.686 28.042 1.00 90.12 282 GLU A CA 1
ATOM 2218 C C . GLU A 1 282 ? -8.022 2.544 27.084 1.00 90.12 282 GLU A C 1
ATOM 2220 O O . GLU A 1 282 ? -8.863 2.718 26.209 1.00 90.12 282 GLU A O 1
ATOM 2225 N N . GLU A 1 283 ? -7.415 1.365 27.247 1.00 91.12 283 GLU A N 1
ATOM 2226 C CA . GLU A 1 283 ? -7.748 0.176 26.449 1.00 91.12 283 GLU A CA 1
ATOM 2227 C C . GLU A 1 283 ? -9.146 -0.347 26.788 1.00 91.12 283 GLU A C 1
ATOM 2229 O O . GLU A 1 283 ? -9.896 -0.742 25.899 1.00 91.12 283 GLU A O 1
ATOM 2234 N N . ILE A 1 284 ? -9.519 -0.310 28.070 1.00 92.12 284 ILE A N 1
ATOM 2235 C CA . ILE A 1 284 ? -10.859 -0.695 28.524 1.00 92.12 284 ILE A CA 1
ATOM 2236 C C . ILE A 1 284 ? -11.905 0.265 27.954 1.00 92.12 284 ILE A C 1
ATOM 2238 O O . ILE A 1 284 ? -12.932 -0.181 27.451 1.00 92.12 284 ILE A O 1
ATOM 2242 N N . GLU A 1 285 ? -11.652 1.575 28.003 1.00 90.88 285 GLU A N 1
ATOM 2243 C CA . GLU A 1 285 ? -12.545 2.571 27.401 1.00 90.88 285 GLU A CA 1
ATOM 2244 C C . GLU A 1 285 ? -12.666 2.390 25.888 1.00 90.88 285 GLU A C 1
ATOM 2246 O O . GLU A 1 285 ? -13.772 2.451 25.361 1.00 90.88 285 GLU A O 1
ATOM 2251 N N . PHE A 1 286 ? -11.559 2.098 25.203 1.00 89.56 286 PHE A N 1
ATOM 2252 C CA . PHE A 1 286 ? -11.564 1.813 23.771 1.00 89.56 286 PHE A CA 1
ATOM 2253 C C . PHE A 1 286 ? -12.400 0.575 23.416 1.00 89.56 286 PHE A C 1
ATOM 2255 O O . PHE A 1 286 ? -13.161 0.621 22.459 1.00 89.56 286 PHE A O 1
ATOM 2262 N N . LEU A 1 287 ? -12.290 -0.520 24.177 1.00 90.06 287 LEU A N 1
ATOM 2263 C CA . LEU A 1 287 ? -13.046 -1.756 23.922 1.00 90.06 287 LEU A CA 1
ATOM 2264 C C . LEU A 1 287 ? -14.544 -1.640 24.251 1.00 90.06 287 LEU A C 1
ATOM 2266 O O . LEU A 1 287 ? -15.329 -2.480 23.812 1.00 90.06 287 LEU A O 1
ATOM 2270 N N . LEU A 1 288 ? -14.931 -0.645 25.055 1.00 88.88 288 LEU A N 1
ATOM 2271 C CA . LEU A 1 288 ? -16.321 -0.364 25.427 1.00 88.88 288 LEU A CA 1
ATOM 2272 C C . LEU A 1 288 ? -17.014 0.646 24.499 1.00 88.88 288 LEU A C 1
ATOM 2274 O O . LEU A 1 288 ? -18.241 0.751 24.567 1.00 88.88 288 LEU A O 1
ATOM 2278 N N . ALA A 1 289 ? -16.243 1.406 23.717 1.00 82.75 289 ALA A N 1
ATOM 2279 C CA . ALA A 1 289 ? -16.731 2.403 22.765 1.00 82.75 289 ALA A CA 1
ATOM 2280 C C . ALA A 1 289 ? -17.287 1.744 21.495 1.00 82.75 289 ALA A C 1
ATOM 2282 O O . ALA A 1 289 ? -18.367 2.194 21.048 1.00 82.75 289 ALA A O 1
#

Organism: Heliothis virescens (NCBI:txid7102)

Radius of gyration: 23.24 Å; chains: 1; bounding box: 54×40×70 Å

Secondary structure (DSSP, 8-state):
-HHHHT-HHHHHHHHHHHHH-----HHHHHHHHHHHHTT--TTSS----TTTTHHHHHHHHHHHHHHHTTT-HHHHHHHH--TTSSS---HHHHHHHHHHHHHHHHHHHHHHHHT-SS--HHHHHHHHHHHHHHHHHHHHHHHHHTTT-HHHHHHHHTTTHHHHHHHHHHHHHHHHHHHTT-GGGHHHHHHHHHHHHHHHHHHHHHTTTPPTT-HHHHHHHHHHHHTHHHHHHHHHHHHHHHHHHHHHTSHHHHTT-TT-SS---HHHHHHHHHHHT-S-HHHHHHHH-